Protein AF-A0A2N6DCC4-F1 (afdb_monomer_lite)

Foldseek 3Di:
DDCLLLVLLVQLLVLLVQLLVQLVPDPDPVSNLVSLVSSLVSLVVSQVVQLVCQVVLLVCCVVVVDPSSVVSLVSSLCSLQPSVLVSVVVVLVVCVPPSSVVSVVSSLVSVCCRNNQPDPPDPDDDSVVSVCSNVVSVVLVVLQSCLVPDPCPPVLLVLLLVLLVQLLVLLQQLLVQLLVDPALVSLLVSLLVSLVSLVVCLVVLVVSVSVLSSLVSDPPHDPSNVVSVVSCCCRVPVSSVVSCVVCVVSCPDPSNVVSVVSVVVSVVSRSD

Structure (mmCIF, N/CA/C/O backbone):
data_AF-A0A2N6DCC4-F1
#
_entry.id   AF-A0A2N6DCC4-F1
#
loop_
_atom_site.group_PDB
_atom_site.id
_atom_site.type_symbol
_atom_site.label_atom_id
_atom_site.label_alt_id
_atom_site.label_comp_id
_atom_site.label_asym_id
_atom_site.label_entity_id
_atom_site.label_seq_id
_atom_site.pdbx_PDB_ins_code
_atom_site.Cartn_x
_atom_site.Cartn_y
_atom_site.Cartn_z
_atom_site.occupancy
_atom_site.B_iso_or_equiv
_atom_site.auth_seq_id
_atom_site.auth_comp_id
_atom_site.auth_asym_id
_atom_site.auth_atom_id
_atom_site.pdbx_PDB_model_num
ATOM 1 N N . MET A 1 1 ? -3.791 30.086 -27.721 1.00 43.06 1 MET A N 1
ATOM 2 C CA . MET A 1 1 ? -3.268 29.818 -26.364 1.00 43.06 1 MET A CA 1
ATOM 3 C C . MET A 1 1 ? -2.378 28.596 -26.480 1.00 43.06 1 MET A C 1
ATOM 5 O O . MET A 1 1 ? -2.700 27.737 -27.288 1.00 43.06 1 MET A O 1
ATOM 9 N N . SER A 1 2 ? -1.216 28.601 -25.831 1.00 50.59 2 SER A N 1
ATOM 10 C CA . SER A 1 2 ? -0.133 27.644 -26.090 1.00 50.59 2 SER A CA 1
ATOM 11 C C . SER A 1 2 ? -0.571 26.190 -25.856 1.00 50.59 2 SER A C 1
ATOM 13 O O . SER A 1 2 ? -1.063 25.867 -24.778 1.00 50.59 2 SER A O 1
ATOM 15 N N . ASN A 1 3 ? -0.376 25.334 -26.863 1.00 75.00 3 ASN A N 1
ATOM 16 C CA . ASN A 1 3 ? -0.626 23.885 -26.828 1.00 75.00 3 ASN A CA 1
ATOM 17 C C . ASN A 1 3 ? 0.530 23.097 -26.168 1.00 75.00 3 ASN A C 1
ATOM 19 O O . ASN A 1 3 ? 0.537 21.870 -26.171 1.00 75.00 3 ASN A O 1
ATOM 23 N N . LYS A 1 4 ? 1.512 23.815 -25.604 1.00 87.75 4 LYS A N 1
ATOM 24 C CA . LYS A 1 4 ? 2.757 23.266 -25.056 1.00 87.75 4 LYS A CA 1
ATOM 25 C C . LYS A 1 4 ? 2.517 22.182 -24.004 1.00 87.75 4 LYS A C 1
ATOM 27 O O . LYS A 1 4 ? 3.152 21.145 -24.066 1.00 87.75 4 LYS A O 1
ATOM 32 N N . THR A 1 5 ? 1.567 22.379 -23.092 1.00 87.94 5 THR A N 1
ATOM 33 C CA . THR A 1 5 ? 1.240 21.409 -22.030 1.00 87.94 5 THR A CA 1
ATOM 34 C C . THR A 1 5 ? 0.771 20.071 -22.592 1.00 87.94 5 THR A C 1
ATOM 36 O O . THR A 1 5 ? 1.270 19.023 -22.194 1.00 87.94 5 THR A O 1
ATOM 39 N N . THR A 1 6 ? -0.143 20.093 -23.562 1.00 89.25 6 THR A N 1
ATOM 40 C CA . THR A 1 6 ? -0.660 18.877 -24.202 1.00 89.25 6 THR A CA 1
ATOM 41 C C . THR A 1 6 ? 0.411 18.205 -25.060 1.00 89.25 6 THR A C 1
ATOM 43 O O . THR A 1 6 ? 0.512 16.982 -25.061 1.00 89.25 6 THR A O 1
ATOM 46 N N . GLU A 1 7 ? 1.256 18.977 -25.745 1.00 91.56 7 GLU A N 1
ATOM 47 C CA . GLU A 1 7 ? 2.396 18.455 -26.512 1.00 91.56 7 GLU A CA 1
ATOM 48 C C . GLU A 1 7 ? 3.441 17.783 -25.608 1.00 91.56 7 GLU A C 1
ATOM 50 O O . GLU A 1 7 ? 3.791 16.628 -25.843 1.00 91.56 7 GLU A O 1
ATOM 55 N N . THR A 1 8 ? 3.853 18.432 -24.516 1.00 91.62 8 THR A N 1
ATOM 56 C CA . THR A 1 8 ? 4.763 17.853 -23.515 1.00 91.62 8 THR A CA 1
ATOM 57 C C . THR A 1 8 ? 4.176 16.590 -22.880 1.00 91.62 8 THR A C 1
ATOM 59 O O . THR A 1 8 ? 4.880 15.596 -22.715 1.00 91.62 8 THR A O 1
ATOM 62 N N . MET A 1 9 ? 2.878 16.571 -22.567 1.00 89.88 9 MET A N 1
ATOM 63 C CA . MET A 1 9 ? 2.242 15.374 -22.008 1.00 89.88 9 MET A CA 1
ATOM 64 C C . MET A 1 9 ? 2.147 14.223 -23.017 1.00 89.88 9 MET A C 1
ATOM 66 O O . MET A 1 9 ? 2.296 13.068 -22.623 1.00 89.88 9 MET A O 1
ATOM 70 N N . LYS A 1 10 ? 1.982 14.501 -24.318 1.00 94.19 10 LYS A N 1
ATOM 71 C CA . LYS A 1 10 ? 2.083 13.473 -25.371 1.00 94.19 10 LYS A CA 1
ATOM 72 C C . LYS A 1 10 ? 3.487 12.888 -25.464 1.00 94.19 10 LYS A C 1
ATOM 74 O O . LYS A 1 10 ? 3.629 11.677 -25.593 1.00 94.19 10 LYS A O 1
ATOM 79 N N . GLU A 1 11 ? 4.521 13.720 -25.371 1.00 94.56 11 GLU A N 1
ATOM 80 C CA . GLU A 1 11 ? 5.905 13.237 -25.317 1.00 94.56 11 GLU A CA 1
ATOM 81 C C . GLU A 1 11 ? 6.143 12.360 -24.082 1.00 94.56 11 GLU A C 1
ATOM 83 O O . GLU A 1 11 ? 6.778 11.310 -24.178 1.00 94.56 11 GLU A O 1
ATOM 88 N N . HIS A 1 12 ? 5.582 12.742 -22.932 1.00 92.31 12 HIS A N 1
ATOM 89 C CA . HIS A 1 12 ? 5.686 11.944 -21.715 1.00 92.31 12 HIS A CA 1
ATOM 90 C C . HIS A 1 12 ? 4.943 10.600 -21.818 1.00 92.31 12 HIS A C 1
ATOM 92 O O . HIS A 1 12 ? 5.452 9.579 -21.350 1.00 92.31 12 HIS A O 1
ATOM 98 N N . LEU A 1 13 ? 3.784 10.575 -22.486 1.00 93.44 13 LEU A N 1
ATOM 99 C CA . LEU A 1 13 ? 3.057 9.344 -22.804 1.00 93.44 13 LEU A CA 1
ATOM 100 C C . LEU A 1 13 ? 3.876 8.410 -23.697 1.00 93.44 13 LEU A C 1
ATOM 102 O O . LEU A 1 13 ? 3.998 7.232 -23.373 1.00 93.44 13 LEU A O 1
ATOM 106 N N . LEU A 1 14 ? 4.506 8.932 -24.752 1.00 96.44 14 LEU A N 1
ATOM 107 C CA . LEU A 1 14 ? 5.356 8.131 -25.639 1.00 96.44 14 LEU A CA 1
ATOM 108 C C . LEU A 1 14 ? 6.508 7.457 -24.880 1.00 96.44 14 LEU A C 1
ATOM 110 O O . LEU A 1 14 ? 6.812 6.295 -25.137 1.00 96.44 14 LEU A O 1
ATOM 114 N N . ILE A 1 15 ? 7.117 8.143 -23.907 1.00 94.19 15 ILE A N 1
ATOM 115 C CA . ILE A 1 15 ? 8.163 7.550 -23.056 1.00 94.19 15 ILE A CA 1
ATOM 116 C C . ILE A 1 15 ? 7.610 6.347 -22.273 1.00 94.19 15 ILE A C 1
ATOM 118 O O . ILE A 1 15 ? 8.248 5.292 -22.235 1.00 94.19 15 ILE A O 1
ATOM 122 N N . ALA A 1 16 ? 6.416 6.480 -21.687 1.00 91.38 16 ALA A N 1
ATOM 123 C CA . ALA A 1 16 ? 5.765 5.403 -20.942 1.00 91.38 16 ALA A CA 1
ATOM 124 C C . ALA A 1 16 ? 5.397 4.213 -21.851 1.00 91.38 16 ALA A C 1
ATOM 126 O O . ALA A 1 16 ? 5.633 3.055 -21.499 1.00 91.38 16 ALA A O 1
ATOM 127 N N . GLU A 1 17 ? 4.867 4.486 -23.045 1.00 95.88 17 GLU A N 1
ATOM 128 C CA . GLU A 1 17 ? 4.521 3.463 -24.037 1.00 95.88 17 GLU A CA 1
ATOM 129 C C . GLU A 1 17 ? 5.761 2.707 -24.529 1.00 95.88 17 GLU A C 1
ATOM 131 O O . GLU A 1 17 ? 5.770 1.472 -24.550 1.00 95.88 17 GLU A O 1
ATOM 136 N N . GLU A 1 18 ? 6.833 3.429 -24.875 1.00 96.44 18 GLU A N 1
ATOM 137 C CA . GLU A 1 18 ? 8.104 2.839 -25.299 1.00 96.44 18 GLU A CA 1
ATOM 138 C C . GLU A 1 18 ? 8.714 1.960 -24.210 1.00 96.44 18 GLU A C 1
ATOM 140 O O . GLU A 1 18 ? 9.258 0.891 -24.510 1.00 96.44 18 GLU A O 1
ATOM 145 N N . TYR A 1 19 ? 8.624 2.383 -22.950 1.00 94.62 19 TYR A N 1
ATOM 146 C CA . TYR A 1 19 ? 9.120 1.608 -21.823 1.00 94.62 19 TYR A CA 1
ATOM 147 C C . TYR A 1 19 ? 8.377 0.277 -21.685 1.00 94.62 19 TYR A C 1
ATOM 149 O O . TYR A 1 19 ? 9.003 -0.787 -21.666 1.00 94.62 19 TYR A O 1
ATOM 157 N N . ILE A 1 20 ? 7.043 0.311 -21.684 1.00 94.12 20 ILE A N 1
ATOM 158 C CA . ILE A 1 20 ? 6.211 -0.894 -21.576 1.00 94.12 20 ILE A CA 1
ATOM 159 C C . ILE A 1 20 ? 6.409 -1.815 -22.782 1.00 94.12 20 ILE A C 1
ATOM 161 O O . ILE A 1 20 ? 6.523 -3.032 -22.614 1.00 94.12 20 ILE A O 1
ATOM 165 N N . ALA A 1 21 ? 6.511 -1.265 -23.993 1.00 96.19 21 ALA A N 1
ATOM 166 C CA . ALA A 1 21 ? 6.817 -2.039 -25.193 1.00 96.19 21 ALA A CA 1
ATOM 167 C C . ALA A 1 21 ? 8.197 -2.712 -25.102 1.00 96.19 21 ALA A C 1
ATOM 169 O O . ALA A 1 21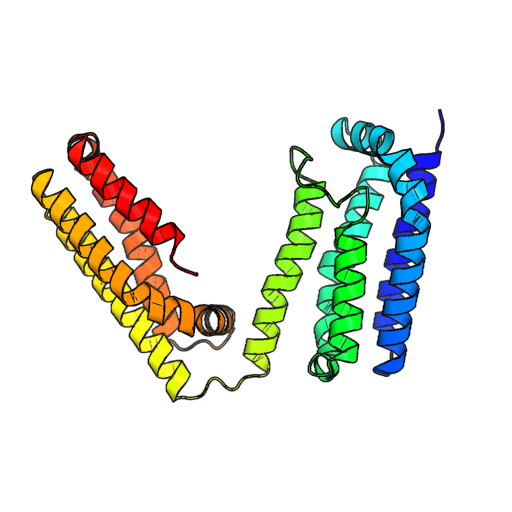 ? 8.327 -3.901 -25.403 1.00 96.19 21 ALA A O 1
ATOM 170 N N . SER A 1 22 ? 9.211 -1.987 -24.622 1.00 95.81 22 SER A N 1
ATOM 171 C CA . SER A 1 22 ? 10.572 -2.509 -24.451 1.00 95.81 22 SER A CA 1
ATOM 172 C C . SER A 1 22 ? 10.618 -3.638 -23.419 1.00 95.81 22 SER A C 1
ATOM 174 O O . SER A 1 22 ? 11.223 -4.679 -23.664 1.00 95.81 22 SER A O 1
ATOM 176 N N . LEU A 1 23 ? 9.907 -3.496 -22.297 1.00 92.38 23 LEU A N 1
ATOM 177 C CA . LEU A 1 23 ? 9.789 -4.552 -21.289 1.00 92.38 23 LEU A CA 1
ATOM 178 C C . LEU A 1 23 ? 9.020 -5.784 -21.802 1.00 92.38 23 LEU A C 1
ATOM 180 O O . LEU A 1 23 ? 9.401 -6.929 -21.526 1.00 92.38 23 LEU A O 1
ATOM 184 N N . LYS A 1 24 ? 7.962 -5.575 -22.597 1.00 92.81 24 LYS A N 1
ATOM 185 C CA . LYS A 1 24 ? 7.223 -6.657 -23.270 1.00 92.81 24 LYS A CA 1
ATOM 186 C C . LYS A 1 24 ? 8.120 -7.431 -24.236 1.00 92.81 24 LYS A C 1
ATOM 188 O O . LYS A 1 24 ? 8.064 -8.660 -24.233 1.00 92.81 24 LYS A O 1
ATOM 193 N N . ALA A 1 25 ? 8.983 -6.742 -24.980 1.00 94.62 25 ALA A N 1
ATOM 194 C CA . ALA A 1 25 ? 9.895 -7.339 -25.955 1.00 94.62 25 ALA A CA 1
ATOM 195 C C . ALA A 1 25 ? 11.183 -7.934 -25.352 1.00 94.62 25 ALA A C 1
ATOM 197 O O . ALA A 1 25 ? 11.782 -8.803 -25.971 1.00 94.62 25 ALA A O 1
ATOM 198 N N . ALA A 1 26 ? 11.602 -7.508 -24.157 1.00 94.31 26 ALA A N 1
ATOM 199 C CA . ALA A 1 26 ? 12.854 -7.943 -23.529 1.00 94.31 26 ALA A CA 1
ATOM 200 C C . ALA A 1 26 ? 12.943 -9.473 -23.358 1.00 94.31 26 ALA A C 1
ATOM 202 O O . ALA A 1 26 ? 12.113 -10.059 -22.668 1.00 94.31 26 ALA A O 1
ATOM 203 N N . GLU A 1 27 ? 13.944 -10.138 -23.928 1.00 91.69 27 GLU A N 1
ATOM 204 C CA . GLU A 1 27 ? 14.096 -11.601 -23.804 1.00 91.69 27 GLU A CA 1
ATOM 205 C C . GLU A 1 27 ? 15.072 -11.995 -22.692 1.00 91.69 27 GLU A C 1
ATOM 207 O O . GLU A 1 27 ? 15.097 -13.142 -22.244 1.00 91.69 27 GLU A O 1
ATOM 212 N N . SER A 1 28 ? 15.855 -11.032 -22.211 1.00 91.25 28 SER A N 1
ATOM 213 C CA . SER A 1 28 ? 16.849 -11.231 -21.169 1.00 91.25 28 SER A CA 1
ATOM 214 C C . SER A 1 28 ? 16.788 -10.157 -20.084 1.00 91.25 28 SER A C 1
ATOM 216 O O . SER A 1 28 ? 16.265 -9.057 -20.274 1.00 91.25 28 SER A O 1
ATOM 218 N N . LYS A 1 29 ? 17.418 -10.454 -18.942 1.00 86.81 29 LYS A N 1
ATOM 219 C CA . LYS A 1 29 ? 17.665 -9.484 -17.866 1.00 86.81 29 LYS A CA 1
ATOM 220 C C . LYS A 1 29 ? 18.316 -8.196 -18.372 1.00 86.81 29 LYS A C 1
ATOM 222 O O . LYS A 1 29 ? 17.936 -7.110 -17.951 1.00 86.81 29 LYS A O 1
ATOM 227 N N . ASN A 1 30 ? 19.304 -8.312 -19.259 1.00 92.81 30 ASN A N 1
ATOM 228 C CA . ASN A 1 30 ? 20.047 -7.153 -19.750 1.00 92.81 30 ASN A CA 1
ATOM 229 C C . ASN A 1 30 ? 19.160 -6.239 -20.601 1.00 92.81 30 ASN A C 1
ATOM 231 O O . ASN A 1 30 ? 19.298 -5.022 -20.512 1.00 92.81 30 ASN A O 1
ATOM 235 N N . ASP A 1 31 ? 18.216 -6.806 -21.354 1.00 94.12 31 ASP A N 1
ATOM 236 C CA . ASP A 1 31 ? 17.248 -6.027 -22.130 1.00 94.12 31 ASP A CA 1
ATOM 237 C C . ASP A 1 31 ? 16.292 -5.263 -21.205 1.00 94.12 31 ASP A C 1
ATOM 239 O O . ASP A 1 31 ? 15.990 -4.096 -21.447 1.00 94.12 31 ASP A O 1
ATOM 243 N N . MET A 1 32 ? 15.864 -5.890 -20.103 1.00 90.75 32 MET A N 1
ATOM 244 C CA . MET A 1 32 ? 15.029 -5.236 -19.090 1.00 90.75 32 MET A CA 1
ATOM 245 C C . MET A 1 32 ? 15.775 -4.103 -18.383 1.00 90.75 32 MET A C 1
ATOM 247 O O . MET A 1 32 ? 15.239 -3.006 -18.263 1.00 90.75 32 MET A O 1
ATOM 251 N N . LEU A 1 33 ? 17.027 -4.334 -17.974 1.00 89.44 33 LEU A N 1
ATOM 252 C CA . LEU A 1 33 ? 17.877 -3.301 -17.373 1.00 89.44 33 LEU A CA 1
ATOM 253 C C . LEU A 1 33 ? 18.111 -2.130 -18.337 1.00 89.44 33 LEU A C 1
ATOM 255 O O . LEU A 1 33 ? 18.064 -0.971 -17.929 1.00 89.44 33 LEU A O 1
ATOM 259 N N . ALA A 1 34 ? 18.332 -2.418 -19.622 1.00 94.25 34 ALA A N 1
ATOM 260 C CA . ALA A 1 34 ? 18.480 -1.391 -20.647 1.00 94.25 34 ALA A CA 1
ATOM 261 C C . ALA A 1 34 ? 17.186 -0.585 -20.840 1.00 94.25 34 ALA A C 1
ATOM 263 O O . ALA A 1 34 ? 17.245 0.639 -20.948 1.00 94.25 34 ALA A O 1
ATOM 264 N N . ALA A 1 35 ? 16.024 -1.247 -20.833 1.00 95.00 35 ALA A N 1
ATOM 265 C CA . ALA A 1 35 ? 14.724 -0.588 -20.913 1.00 95.00 35 ALA A CA 1
ATOM 266 C C . ALA A 1 35 ? 14.465 0.326 -19.703 1.00 95.00 35 ALA A C 1
ATOM 268 O O . ALA A 1 35 ? 14.076 1.478 -19.891 1.00 95.00 35 ALA A O 1
ATOM 269 N N . MET A 1 36 ? 14.737 -0.155 -18.482 1.00 90.06 36 MET A N 1
ATOM 270 C CA . MET A 1 36 ? 14.618 0.630 -17.244 1.00 90.06 36 MET A CA 1
ATOM 271 C C . MET A 1 36 ? 15.511 1.867 -17.289 1.00 90.06 36 MET A C 1
ATOM 273 O O . MET A 1 36 ? 15.031 2.980 -17.100 1.00 90.06 36 MET A O 1
ATOM 277 N N . LYS A 1 37 ? 16.791 1.688 -17.634 1.00 91.75 37 LYS A N 1
ATOM 278 C CA . LYS A 1 37 ? 17.751 2.790 -17.725 1.00 91.75 37 LYS A CA 1
ATOM 279 C C . LYS A 1 37 ? 17.360 3.821 -18.786 1.00 91.75 37 LYS A C 1
ATOM 281 O O . LYS A 1 37 ? 17.416 5.018 -18.523 1.00 91.75 37 LYS A O 1
ATOM 286 N N . LYS A 1 38 ? 16.936 3.373 -19.975 1.00 95.00 38 LYS A N 1
ATOM 287 C CA . LYS A 1 38 ? 16.481 4.271 -21.048 1.00 95.00 38 LYS A CA 1
ATOM 288 C C . LYS A 1 38 ? 15.270 5.092 -20.596 1.00 95.00 38 LYS A C 1
ATOM 290 O O . LYS A 1 38 ? 15.229 6.295 -20.842 1.00 95.00 38 LYS A O 1
ATOM 295 N N . CYS A 1 39 ? 14.303 4.455 -19.934 1.00 92.81 39 CYS A N 1
ATOM 296 C CA . CYS A 1 39 ? 13.137 5.147 -19.391 1.00 92.81 39 CYS A CA 1
ATOM 297 C C . CYS A 1 39 ? 13.542 6.160 -18.313 1.00 92.81 39 CYS A C 1
ATOM 299 O O . CYS A 1 39 ? 13.075 7.294 -18.333 1.00 92.81 39 CYS A O 1
ATOM 301 N N . GLU A 1 40 ? 14.445 5.780 -17.410 1.00 87.81 40 GLU A N 1
ATOM 302 C CA . GLU A 1 40 ? 14.928 6.637 -16.327 1.00 87.81 40 GLU A CA 1
ATOM 303 C C . GLU A 1 40 ? 15.558 7.928 -16.866 1.00 87.81 40 GLU A C 1
ATOM 305 O O . GLU A 1 40 ? 15.208 9.030 -16.439 1.00 87.81 40 GLU A O 1
ATOM 310 N N . GLU A 1 41 ? 16.461 7.798 -17.839 1.00 94.06 41 GLU A N 1
ATOM 311 C CA . GLU A 1 41 ? 17.129 8.929 -18.485 1.00 94.06 41 GLU A CA 1
ATOM 312 C C . GLU A 1 41 ? 16.126 9.832 -19.219 1.00 94.06 41 GLU A C 1
ATOM 314 O O . GLU A 1 41 ? 16.196 11.057 -19.097 1.00 94.06 41 GLU A O 1
ATOM 319 N N . ALA A 1 42 ? 15.162 9.241 -19.932 1.00 93.62 42 ALA A N 1
ATOM 320 C CA . ALA A 1 42 ? 14.147 9.980 -20.678 1.00 93.62 42 ALA A CA 1
ATOM 321 C C . ALA A 1 42 ? 13.184 10.752 -19.760 1.00 93.62 42 ALA A C 1
ATOM 323 O O . ALA A 1 42 ? 12.883 11.917 -20.023 1.00 93.62 42 ALA A O 1
ATOM 324 N N . VAL A 1 43 ? 12.734 10.139 -18.661 1.00 88.06 43 VAL A N 1
ATOM 325 C CA . VAL A 1 43 ? 11.852 10.792 -17.683 1.00 88.06 43 VAL A CA 1
ATOM 326 C C . VAL A 1 43 ? 12.588 11.922 -16.961 1.00 88.06 43 VAL A C 1
ATOM 328 O O . VAL A 1 43 ? 12.064 13.032 -16.893 1.00 88.06 43 VAL A O 1
ATOM 331 N N . LYS A 1 44 ? 13.829 11.698 -16.502 1.00 88.88 44 LYS A N 1
ATOM 332 C CA . LYS A 1 44 ? 14.650 12.758 -15.885 1.00 88.88 44 LYS A CA 1
ATOM 333 C C . LYS A 1 44 ? 14.869 13.943 -16.823 1.00 88.88 44 LYS A C 1
ATOM 335 O O . LYS A 1 44 ? 14.821 15.087 -16.380 1.00 88.88 44 LYS A O 1
ATOM 340 N N . ALA A 1 45 ? 15.100 13.686 -18.110 1.00 92.88 45 ALA A N 1
ATOM 341 C CA . ALA A 1 45 ? 15.300 14.744 -19.099 1.00 92.88 45 ALA A CA 1
ATOM 342 C C . ALA A 1 45 ? 14.058 15.636 -19.285 1.00 92.88 45 ALA A C 1
ATOM 344 O O . ALA A 1 45 ? 14.200 16.802 -19.648 1.00 92.88 45 ALA A O 1
ATOM 345 N N . GLN A 1 46 ? 12.861 15.112 -19.007 1.00 90.06 46 GLN A N 1
ATOM 346 C CA . GLN A 1 46 ? 11.603 15.853 -19.107 1.00 90.06 46 GLN A CA 1
ATOM 347 C C . GLN A 1 46 ? 11.318 16.740 -17.885 1.00 90.06 46 GLN A C 1
ATOM 349 O O . GLN A 1 46 ? 10.539 17.680 -18.007 1.00 90.06 46 GLN A O 1
ATOM 354 N N . TYR A 1 47 ? 11.962 16.520 -16.731 1.00 88.31 47 TYR A N 1
ATOM 355 C CA . TYR A 1 47 ? 11.660 17.255 -15.490 1.00 88.31 47 TYR A CA 1
ATOM 356 C C . TYR A 1 47 ? 11.608 18.782 -15.640 1.00 88.31 47 TYR A C 1
ATOM 358 O O . TYR A 1 47 ? 10.613 19.360 -15.213 1.00 88.31 47 TYR A O 1
ATOM 366 N N . PRO A 1 48 ? 12.590 19.459 -16.273 1.00 89.31 48 PRO A N 1
ATOM 367 C CA . PRO A 1 48 ? 12.558 20.919 -16.368 1.00 89.31 48 PRO A CA 1
ATOM 368 C C . PRO A 1 48 ? 11.355 21.438 -17.163 1.00 89.31 48 PRO A C 1
ATOM 370 O O . PRO A 1 48 ? 10.828 22.507 -16.872 1.00 89.31 48 PRO A O 1
ATOM 373 N N . VAL A 1 49 ? 10.919 20.681 -18.175 1.00 88.56 49 VAL A N 1
ATOM 374 C CA . VAL A 1 49 ? 9.769 21.046 -19.012 1.00 88.56 49 VAL A CA 1
ATOM 375 C C . VAL A 1 49 ? 8.464 20.722 -18.288 1.00 88.56 49 VAL A C 1
ATOM 377 O O . VAL A 1 49 ? 7.526 21.509 -18.364 1.00 88.56 49 VAL A O 1
ATOM 380 N N . LEU A 1 50 ? 8.421 19.612 -17.543 1.00 86.12 50 LEU A N 1
ATOM 381 C CA . LEU A 1 50 ? 7.292 19.237 -16.690 1.00 86.12 50 LEU A CA 1
ATOM 382 C C . LEU A 1 50 ? 7.059 20.271 -15.579 1.00 86.12 50 LEU A C 1
ATOM 384 O O . LEU A 1 50 ? 5.925 20.696 -15.397 1.00 86.12 50 LEU A O 1
ATOM 388 N N . GLU A 1 51 ? 8.121 20.740 -14.913 1.00 86.56 51 GLU A N 1
ATOM 389 C CA . GLU A 1 51 ? 8.056 21.831 -13.925 1.00 86.56 51 GLU A CA 1
ATOM 390 C C . GLU A 1 51 ? 7.483 23.122 -14.521 1.00 86.56 51 GLU A C 1
ATOM 392 O O . GLU A 1 51 ? 6.696 23.809 -13.872 1.00 86.56 51 GLU A O 1
ATOM 397 N N . GLU A 1 52 ? 7.849 23.448 -15.765 1.00 87.94 52 GLU A N 1
ATOM 398 C CA . GLU A 1 52 ? 7.367 24.651 -16.449 1.00 87.94 52 GLU A CA 1
ATOM 399 C C . GLU A 1 52 ? 5.860 24.593 -16.750 1.00 87.94 52 GLU A C 1
ATOM 401 O O . GLU A 1 52 ? 5.192 25.629 -16.752 1.00 87.94 52 GLU A O 1
ATOM 406 N N . ILE A 1 53 ? 5.315 23.400 -17.013 1.00 86.88 53 ILE A N 1
ATOM 407 C CA . ILE A 1 53 ? 3.902 23.223 -17.381 1.00 86.88 53 ILE A CA 1
ATOM 408 C C . ILE A 1 53 ? 2.988 22.893 -16.194 1.00 86.88 53 ILE A C 1
ATOM 410 O O . ILE A 1 53 ? 1.775 22.841 -16.393 1.00 86.88 53 ILE A O 1
ATOM 414 N N . THR A 1 54 ? 3.522 22.685 -14.983 1.00 83.06 54 THR A N 1
ATOM 415 C CA . THR A 1 54 ? 2.763 22.217 -13.807 1.00 83.06 54 THR A CA 1
ATOM 416 C C . THR A 1 54 ? 1.511 23.045 -13.529 1.00 83.06 54 THR A C 1
ATOM 418 O O . THR A 1 54 ? 0.420 22.486 -13.431 1.00 83.06 54 THR A O 1
ATOM 421 N N . ASP A 1 55 ? 1.628 24.372 -13.453 1.00 78.75 55 ASP A N 1
ATOM 422 C CA . ASP A 1 55 ? 0.498 25.240 -13.091 1.00 78.75 55 ASP A CA 1
ATOM 423 C C . ASP A 1 55 ? -0.622 25.215 -14.150 1.00 78.75 55 ASP A C 1
ATOM 425 O O . ASP A 1 55 ? -1.812 25.156 -13.818 1.00 78.75 55 ASP A O 1
ATOM 429 N N . ASP A 1 56 ? -0.253 25.216 -15.436 1.00 83.56 56 ASP A N 1
ATOM 430 C CA . ASP A 1 56 ? -1.207 25.142 -16.552 1.00 83.56 56 ASP A CA 1
ATOM 431 C C . ASP A 1 56 ? -1.864 23.757 -16.627 1.00 83.56 56 ASP A C 1
ATOM 433 O O . ASP A 1 56 ? -3.081 23.652 -16.792 1.00 83.56 56 ASP A O 1
ATOM 437 N N . TYR A 1 57 ? -1.076 22.697 -16.433 1.00 83.75 57 TYR A N 1
ATOM 438 C CA . TYR A 1 57 ? -1.555 21.322 -16.343 1.00 83.75 57 TYR A CA 1
ATOM 439 C C . TYR A 1 57 ? -2.588 21.159 -15.221 1.00 83.75 57 TYR A C 1
ATOM 441 O O . TYR A 1 57 ? -3.705 20.697 -15.463 1.00 83.75 57 TYR A O 1
ATOM 449 N N . CYS A 1 58 ? -2.258 21.595 -14.003 1.00 75.81 58 CYS A N 1
ATOM 450 C CA . CYS A 1 58 ? -3.143 21.484 -12.846 1.00 75.81 58 CYS A CA 1
ATOM 451 C C . CYS A 1 58 ? -4.447 22.260 -13.039 1.00 75.81 58 CYS A C 1
ATOM 453 O O . CYS A 1 58 ? -5.516 21.747 -12.702 1.00 75.81 58 CYS A O 1
ATOM 455 N N . THR A 1 59 ? -4.375 23.461 -13.616 1.00 76.94 59 THR A N 1
ATOM 456 C CA . THR A 1 59 ? -5.559 24.279 -13.912 1.00 76.94 59 THR A CA 1
ATOM 457 C C . THR A 1 59 ? -6.481 23.560 -14.899 1.00 76.94 59 THR A C 1
ATOM 459 O O . THR A 1 59 ? -7.661 23.360 -14.614 1.00 76.94 59 THR A O 1
ATOM 462 N N . LYS A 1 60 ? -5.937 23.075 -16.023 1.00 78.62 60 LYS A N 1
ATOM 463 C CA . LYS A 1 60 ? -6.717 22.404 -17.076 1.00 78.62 60 LYS A CA 1
ATOM 464 C C . LYS A 1 60 ? -7.362 21.096 -16.624 1.00 78.62 60 LYS A C 1
ATOM 466 O O . LYS A 1 60 ? -8.506 20.819 -16.987 1.00 78.62 60 LYS A O 1
ATOM 471 N N . ILE A 1 61 ? -6.645 20.306 -15.822 1.00 71.62 61 ILE A N 1
ATOM 472 C CA . ILE A 1 61 ? -7.148 19.040 -15.278 1.00 71.62 61 ILE A CA 1
ATOM 473 C C . ILE A 1 61 ? -8.218 19.281 -14.206 1.00 71.62 61 ILE A C 1
ATOM 475 O O . ILE A 1 61 ? -9.274 18.653 -14.254 1.00 71.62 61 ILE A O 1
ATOM 479 N N . THR A 1 62 ? -7.989 20.202 -13.264 1.00 65.88 62 THR A N 1
ATOM 480 C CA . THR A 1 62 ? -8.924 20.456 -12.148 1.00 65.88 62 THR A CA 1
ATOM 481 C C . THR A 1 62 ? -10.229 21.084 -12.630 1.00 65.88 62 THR A C 1
ATOM 483 O O . THR A 1 62 ? -11.307 20.737 -12.154 1.00 65.88 62 THR A O 1
ATOM 486 N N . GLU A 1 63 ? -10.147 21.995 -13.598 1.00 73.38 63 GLU A N 1
ATOM 487 C CA . GLU A 1 63 ? -11.323 22.650 -14.173 1.00 73.38 63 GLU A CA 1
ATOM 488 C C . GLU A 1 63 ? -12.029 21.781 -15.229 1.00 73.38 63 GLU A C 1
ATOM 490 O O . GLU A 1 63 ? -13.111 22.140 -15.697 1.00 73.38 63 GLU A O 1
ATOM 495 N N . GLY A 1 64 ? -11.442 20.637 -15.609 1.00 69.44 64 GLY A N 1
ATOM 496 C CA . GLY A 1 64 ? -11.989 19.729 -16.620 1.00 69.44 64 GLY A CA 1
ATOM 497 C C . GLY A 1 64 ? -12.090 20.361 -18.010 1.00 69.44 64 GLY A C 1
ATOM 498 O O . GLY A 1 64 ? -12.964 19.995 -18.797 1.00 69.44 64 GLY A O 1
ATOM 499 N N . THR A 1 65 ? -11.235 21.341 -18.306 1.00 74.81 65 THR A N 1
ATOM 500 C CA . THR A 1 65 ? -11.308 22.155 -19.529 1.00 74.81 65 THR A CA 1
ATOM 501 C C . THR A 1 65 ? -10.566 21.534 -20.710 1.00 74.81 65 THR A C 1
ATOM 503 O O . THR A 1 65 ? -10.773 21.967 -21.844 1.00 74.81 65 THR A O 1
ATOM 506 N N . ASP A 1 66 ? -9.763 20.492 -20.470 1.00 78.00 66 ASP A N 1
ATOM 507 C CA . ASP A 1 66 ? -9.011 19.764 -21.495 1.00 78.00 66 ASP A CA 1
ATOM 508 C C . ASP A 1 66 ? -9.202 18.232 -21.364 1.00 78.00 66 ASP A C 1
ATOM 510 O O . ASP A 1 66 ? -8.498 17.553 -20.601 1.00 78.00 66 ASP A O 1
ATOM 514 N N . PRO A 1 67 ? -10.190 17.661 -22.086 1.00 81.38 67 PRO A N 1
ATOM 515 C CA . PRO A 1 67 ? -10.462 16.225 -22.068 1.00 81.38 67 PRO A CA 1
ATOM 516 C C . PRO A 1 67 ? -9.323 15.376 -22.640 1.00 81.38 67 PRO A C 1
ATOM 518 O O . PRO A 1 67 ? -9.132 14.246 -22.196 1.00 81.38 67 PRO A O 1
ATOM 521 N N . GLU A 1 68 ? -8.570 15.905 -23.608 1.00 86.62 68 GLU A N 1
ATOM 522 C CA . GLU A 1 68 ? -7.444 15.202 -24.229 1.00 86.62 68 GLU A CA 1
ATOM 523 C C . GLU A 1 68 ? -6.285 15.077 -23.239 1.00 86.62 68 GLU A C 1
ATOM 525 O O . GLU A 1 68 ? -5.756 13.987 -23.035 1.00 86.62 68 GLU A O 1
ATOM 530 N N . LEU A 1 69 ? -5.947 16.171 -22.554 1.00 82.69 69 LEU A N 1
ATOM 531 C CA . LEU A 1 69 ? -4.937 16.170 -21.498 1.00 82.69 69 LEU A CA 1
ATOM 532 C C . LEU A 1 69 ? -5.306 15.211 -20.357 1.00 82.69 69 LEU A C 1
ATOM 534 O O . LEU A 1 69 ? -4.453 14.487 -19.851 1.00 82.69 69 LEU A O 1
ATOM 538 N N . THR A 1 70 ? -6.591 15.163 -19.993 1.00 80.69 70 THR A N 1
ATOM 539 C CA . THR A 1 70 ? -7.109 14.239 -18.971 1.00 80.69 70 THR A CA 1
ATOM 540 C C . THR A 1 70 ? -6.944 12.776 -19.382 1.00 80.69 70 THR A C 1
ATOM 542 O O . THR A 1 70 ? -6.577 11.941 -18.554 1.00 80.69 70 THR A O 1
ATOM 545 N N . ASP A 1 71 ? -7.221 12.454 -20.645 1.00 83.94 71 ASP A N 1
ATOM 546 C CA . ASP A 1 71 ? -7.062 11.102 -21.178 1.00 83.94 71 ASP A CA 1
ATOM 547 C C . ASP A 1 71 ? -5.586 10.682 -21.207 1.00 83.94 71 ASP A C 1
ATOM 549 O O . ASP A 1 71 ? -5.239 9.622 -20.688 1.00 83.94 71 ASP A O 1
ATOM 553 N N . ILE A 1 72 ? -4.701 11.560 -21.690 1.00 85.81 72 ILE A N 1
ATOM 554 C CA . ILE A 1 72 ? -3.249 11.333 -21.697 1.00 85.81 72 ILE A CA 1
ATOM 555 C C . ILE A 1 72 ? -2.733 11.028 -20.283 1.00 85.81 72 ILE A C 1
ATOM 557 O O . ILE A 1 72 ? -2.026 10.041 -20.080 1.00 85.81 72 ILE A O 1
ATOM 561 N N . SER A 1 73 ? -3.125 11.818 -19.282 1.00 81.88 73 SER A N 1
ATOM 562 C CA . SER A 1 73 ? -2.712 11.593 -17.891 1.00 81.88 73 SER A CA 1
ATOM 563 C C . SER A 1 73 ? -3.180 10.252 -17.331 1.00 81.88 73 SER A C 1
ATOM 565 O O . SER A 1 73 ? -2.423 9.580 -16.629 1.00 81.88 73 SER A O 1
ATOM 567 N N . LYS A 1 74 ? -4.409 9.833 -17.656 1.00 79.25 74 LYS A N 1
ATOM 568 C CA . LYS A 1 74 ? -4.927 8.518 -17.254 1.00 79.25 74 LYS A CA 1
ATOM 569 C C . LYS A 1 74 ? -4.144 7.386 -17.904 1.00 79.25 74 LYS A C 1
ATOM 571 O O . LYS A 1 74 ? -3.804 6.422 -17.223 1.00 79.25 74 LYS A O 1
ATOM 576 N N . GLN A 1 75 ? -3.824 7.512 -19.191 1.00 82.25 75 GLN A N 1
ATOM 577 C CA . GLN A 1 75 ? -3.034 6.514 -19.909 1.00 82.25 75 GLN A CA 1
ATOM 578 C C . GLN A 1 75 ? -1.623 6.376 -19.325 1.00 82.25 75 GLN A C 1
ATOM 580 O O . GLN A 1 75 ? -1.171 5.259 -19.085 1.00 82.25 75 GLN A O 1
ATOM 585 N N . ILE A 1 76 ? -0.956 7.491 -19.010 1.00 83.38 76 ILE A N 1
ATOM 586 C CA . ILE A 1 76 ? 0.364 7.487 -18.357 1.00 83.38 76 ILE A CA 1
ATOM 587 C C . ILE A 1 76 ? 0.300 6.766 -17.007 1.00 83.38 76 ILE A C 1
ATOM 589 O O . ILE A 1 76 ? 1.131 5.899 -16.725 1.00 83.38 76 ILE A O 1
ATOM 593 N N . GLY A 1 77 ? -0.713 7.077 -16.193 1.00 71.38 77 GLY A N 1
ATOM 594 C CA . GLY A 1 77 ? -0.919 6.408 -14.912 1.00 71.38 77 GLY A CA 1
ATOM 595 C C . GLY A 1 77 ? -1.181 4.907 -15.050 1.00 71.38 77 GLY A C 1
ATOM 596 O O . GLY A 1 77 ? -0.605 4.113 -14.309 1.00 71.38 77 GLY A O 1
ATOM 597 N N . ALA A 1 78 ? -1.982 4.498 -16.037 1.00 74.06 78 ALA A N 1
ATOM 598 C CA . ALA A 1 78 ? -2.236 3.088 -16.319 1.00 74.06 78 ALA A CA 1
ATOM 599 C C . ALA A 1 78 ? -0.974 2.353 -16.804 1.00 74.06 78 ALA A C 1
ATOM 601 O O . ALA A 1 78 ? -0.746 1.210 -16.413 1.00 74.06 78 ALA A O 1
ATOM 602 N N . LEU A 1 79 ? -0.120 2.994 -17.608 1.00 81.81 79 LEU A N 1
ATOM 603 C CA . LEU A 1 79 ? 1.115 2.384 -18.109 1.00 81.81 79 LEU A CA 1
ATOM 604 C C . LEU A 1 79 ? 2.113 2.104 -16.979 1.00 81.81 79 LEU A C 1
ATOM 606 O O . LEU A 1 79 ? 2.577 0.973 -16.828 1.00 81.81 79 LEU A O 1
ATOM 610 N N . TYR A 1 80 ? 2.408 3.111 -16.157 1.00 77.94 80 TYR A N 1
ATOM 611 C CA . TYR A 1 80 ? 3.362 2.968 -15.057 1.00 77.94 80 TYR A CA 1
ATOM 612 C C . TYR A 1 80 ? 2.782 2.285 -13.808 1.00 77.94 80 TYR A C 1
ATOM 614 O O . TYR A 1 80 ? 3.552 1.839 -12.968 1.00 77.94 80 TYR A O 1
ATOM 622 N N . GLY A 1 81 ? 1.458 2.190 -13.662 1.00 64.25 81 GLY A N 1
ATOM 623 C CA . GLY A 1 81 ? 0.812 1.489 -12.548 1.00 64.25 81 GLY A CA 1
ATOM 624 C C . GLY A 1 81 ? 0.353 0.073 -12.909 1.00 64.25 81 GLY A C 1
ATOM 625 O O . GLY A 1 81 ? 0.807 -0.918 -12.339 1.00 64.25 81 GLY A O 1
ATOM 626 N N . GLU A 1 82 ? -0.554 -0.056 -13.876 1.00 69.44 82 GLU A N 1
ATOM 627 C CA . GLU A 1 82 ? -1.227 -1.326 -14.187 1.00 69.44 82 GLU A CA 1
ATOM 628 C C . GLU A 1 82 ? -0.494 -2.177 -15.231 1.00 69.44 82 GLU A C 1
ATOM 630 O O . GLU A 1 82 ? -0.465 -3.403 -15.135 1.00 69.44 82 GLU A O 1
ATOM 635 N N . GLU A 1 83 ? 0.082 -1.572 -16.269 1.00 73.50 83 GLU A N 1
ATOM 636 C CA . GLU A 1 83 ? 0.746 -2.346 -17.323 1.00 73.50 83 GLU A CA 1
ATOM 637 C C . GLU A 1 83 ? 2.128 -2.832 -16.892 1.00 73.50 83 GLU A C 1
ATOM 639 O O . GLU A 1 83 ? 2.506 -3.957 -17.227 1.00 73.50 83 GLU A O 1
ATOM 644 N N . ILE A 1 84 ? 2.870 -2.035 -16.117 1.00 74.31 84 ILE A N 1
ATOM 645 C CA . ILE A 1 84 ? 4.177 -2.457 -15.607 1.00 74.31 84 ILE A CA 1
ATOM 646 C C . ILE A 1 84 ? 4.044 -3.660 -14.662 1.00 74.31 84 ILE A C 1
ATOM 648 O O . ILE A 1 84 ? 4.818 -4.612 -14.761 1.00 74.31 84 ILE A O 1
ATOM 652 N N . THR A 1 85 ? 3.007 -3.675 -13.816 1.00 63.75 85 THR A N 1
ATOM 653 C CA . THR A 1 85 ? 2.763 -4.750 -12.841 1.00 63.75 85 THR A CA 1
ATOM 654 C C . THR A 1 85 ? 2.438 -6.072 -13.533 1.00 63.75 85 THR A C 1
ATOM 656 O O . THR A 1 85 ? 2.892 -7.130 -13.099 1.00 63.75 85 THR A O 1
ATOM 659 N N . LYS A 1 86 ? 1.766 -6.044 -14.692 1.00 70.31 86 LYS A N 1
ATOM 660 C CA . LYS A 1 86 ? 1.566 -7.246 -15.529 1.00 70.31 86 LYS A CA 1
ATOM 661 C C . LYS A 1 86 ? 2.884 -7.859 -16.017 1.00 70.31 86 LYS A C 1
ATOM 663 O O . LYS A 1 86 ? 2.934 -9.059 -16.283 1.00 70.31 86 LYS A O 1
ATOM 668 N N . LEU A 1 87 ? 3.953 -7.068 -16.128 1.00 73.31 87 LEU A N 1
ATOM 669 C CA . LEU A 1 87 ? 5.271 -7.520 -16.583 1.00 73.31 87 LEU A CA 1
ATOM 670 C C . LEU A 1 87 ? 6.173 -7.994 -15.440 1.00 73.31 87 LEU A C 1
ATOM 672 O O . LEU A 1 87 ? 7.208 -8.606 -15.700 1.00 73.31 87 LEU A O 1
ATOM 676 N N . TYR A 1 88 ? 5.774 -7.808 -14.182 1.00 64.88 88 TYR A N 1
ATOM 677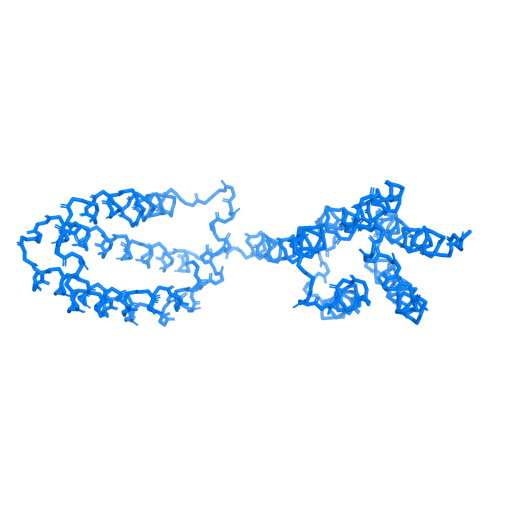 C CA . TYR A 1 88 ? 6.578 -8.218 -13.031 1.00 64.88 88 TYR A CA 1
ATOM 678 C C . TYR A 1 88 ? 6.756 -9.736 -12.925 1.00 64.88 88 TYR A C 1
ATOM 680 O O . TYR A 1 88 ? 7.827 -10.172 -12.525 1.00 64.88 88 TYR A O 1
ATOM 688 N N . VAL A 1 89 ? 5.810 -10.558 -13.400 1.00 65.94 89 VAL A N 1
ATOM 689 C CA . VAL A 1 89 ? 6.003 -12.027 -13.505 1.00 65.94 89 VAL A CA 1
ATOM 690 C C . VAL A 1 89 ? 7.219 -12.370 -14.375 1.00 65.94 89 VAL A C 1
ATOM 692 O O . VAL A 1 89 ? 7.955 -13.313 -14.099 1.00 65.94 89 VAL A O 1
ATOM 695 N N . LYS A 1 90 ? 7.461 -11.571 -15.417 1.00 73.31 90 LYS A N 1
ATOM 696 C CA . LYS A 1 90 ? 8.596 -11.728 -16.329 1.00 73.31 90 LYS A CA 1
ATOM 697 C C . LYS A 1 90 ? 9.907 -11.232 -15.709 1.00 73.31 90 LYS A C 1
ATOM 699 O O . LYS A 1 90 ? 10.967 -11.772 -16.006 1.00 73.31 90 LYS A O 1
ATOM 704 N N . MET A 1 91 ? 9.830 -10.216 -14.852 1.00 71.25 91 MET A N 1
ATOM 705 C CA . MET A 1 91 ? 10.967 -9.660 -14.112 1.00 71.25 91 MET A CA 1
ATOM 706 C C . MET A 1 91 ? 11.328 -10.480 -12.865 1.00 71.25 91 MET A C 1
ATOM 708 O O . MET A 1 91 ? 12.461 -10.407 -12.395 1.00 71.25 91 MET A O 1
ATOM 712 N N . ALA A 1 92 ? 10.382 -11.268 -12.344 1.00 61.22 92 ALA A N 1
ATOM 713 C CA . ALA A 1 92 ? 10.489 -11.978 -11.076 1.00 61.22 92 ALA A CA 1
ATOM 714 C C . ALA A 1 92 ? 11.773 -12.807 -10.896 1.00 61.22 92 ALA A C 1
ATOM 716 O O . ALA A 1 92 ? 12.376 -12.711 -9.826 1.00 61.22 92 ALA A O 1
ATOM 717 N N . PRO A 1 93 ? 12.270 -13.543 -11.914 1.00 66.75 93 PRO A N 1
ATOM 718 C CA . PRO A 1 93 ? 13.512 -14.308 -11.790 1.00 66.75 93 PRO A CA 1
ATOM 719 C C . PRO A 1 93 ? 14.755 -13.462 -11.477 1.00 66.75 93 PRO A C 1
ATOM 721 O O . PRO A 1 93 ? 15.758 -14.005 -11.020 1.00 66.75 93 PRO A O 1
ATOM 724 N N . TYR A 1 94 ? 14.710 -12.152 -11.733 1.00 67.00 94 TYR A N 1
ATOM 725 C CA . TYR A 1 94 ? 15.844 -11.240 -11.581 1.00 67.00 94 TYR A CA 1
ATOM 726 C C . TYR A 1 94 ? 15.736 -10.347 -10.342 1.00 67.00 94 TYR A C 1
ATOM 728 O O . TYR A 1 94 ? 16.721 -9.722 -9.963 1.00 67.00 94 TYR A O 1
ATOM 736 N N . MET A 1 95 ? 14.584 -10.309 -9.665 1.00 58.28 95 MET A N 1
ATOM 737 C CA . MET A 1 95 ? 14.357 -9.429 -8.509 1.00 58.28 95 MET A CA 1
ATOM 738 C C . MET A 1 95 ? 15.146 -9.823 -7.248 1.00 58.28 95 MET A C 1
ATOM 740 O O . MET A 1 95 ? 15.259 -9.031 -6.323 1.00 58.28 95 MET A O 1
ATOM 744 N N . ALA A 1 96 ? 15.744 -11.016 -7.195 1.00 48.12 96 ALA A N 1
ATOM 745 C CA . ALA A 1 96 ? 16.691 -11.372 -6.132 1.00 48.12 96 ALA A CA 1
ATOM 746 C C . ALA A 1 96 ? 18.096 -10.775 -6.361 1.00 48.12 96 ALA A C 1
ATOM 748 O O . ALA A 1 96 ? 18.957 -10.848 -5.483 1.00 48.12 96 ALA A O 1
ATOM 749 N N . GLU A 1 97 ? 18.356 -10.209 -7.544 1.00 52.53 97 GLU A N 1
ATOM 750 C CA . GLU A 1 97 ? 19.647 -9.625 -7.882 1.00 52.53 97 GLU A CA 1
ATOM 751 C C . GLU A 1 97 ? 19.720 -8.145 -7.463 1.00 52.53 97 GLU A C 1
ATOM 753 O O . GLU A 1 97 ? 18.910 -7.338 -7.931 1.00 52.53 97 GLU A O 1
ATOM 758 N N . PRO A 1 98 ? 20.732 -7.734 -6.671 1.00 52.75 98 PRO A N 1
ATOM 759 C CA . PRO A 1 98 ? 20.842 -6.358 -6.182 1.00 52.75 98 PRO A CA 1
ATOM 760 C C . PRO A 1 98 ? 20.842 -5.297 -7.287 1.00 52.75 98 PRO A C 1
ATOM 762 O O . PRO A 1 98 ? 20.153 -4.294 -7.166 1.00 52.75 98 PRO A O 1
ATOM 765 N N . ALA A 1 99 ? 21.551 -5.542 -8.394 1.00 61.25 99 ALA A N 1
ATOM 766 C CA . ALA A 1 99 ? 21.632 -4.598 -9.511 1.00 61.25 99 ALA A CA 1
ATOM 767 C C . ALA A 1 99 ? 20.291 -4.421 -10.248 1.00 61.25 99 ALA A C 1
ATOM 769 O O . ALA A 1 99 ? 20.021 -3.359 -10.804 1.00 61.25 99 ALA A O 1
ATOM 770 N N . PHE A 1 100 ? 19.449 -5.458 -10.258 1.00 72.31 100 PHE A N 1
ATOM 771 C CA . PHE A 1 100 ? 18.119 -5.387 -10.856 1.00 72.31 100 PHE A CA 1
ATOM 772 C C . PHE A 1 100 ? 17.147 -4.637 -9.950 1.00 72.31 100 PHE A C 1
ATOM 774 O O . PHE A 1 100 ? 16.415 -3.773 -10.422 1.00 72.31 100 PHE A O 1
ATOM 781 N N . MET A 1 101 ? 17.196 -4.906 -8.644 1.00 61.84 101 MET A N 1
ATOM 782 C CA . MET A 1 101 ? 16.414 -4.165 -7.652 1.00 61.84 101 MET A CA 1
ATOM 783 C C . MET A 1 101 ? 16.819 -2.695 -7.566 1.00 61.84 101 MET A C 1
ATOM 785 O O . MET A 1 101 ? 15.957 -1.837 -7.416 1.00 61.84 101 MET A O 1
ATOM 789 N N . GLU A 1 102 ? 18.107 -2.388 -7.708 1.00 62.78 102 GLU A N 1
ATOM 790 C CA . GLU A 1 102 ? 18.602 -1.013 -7.767 1.00 62.78 102 GLU A CA 1
ATOM 791 C C . GLU A 1 102 ? 18.071 -0.281 -9.006 1.00 62.78 102 GLU A C 1
ATOM 793 O O . GLU A 1 102 ? 17.568 0.832 -8.886 1.00 62.78 102 GLU A O 1
ATOM 798 N N . ALA A 1 103 ? 18.104 -0.916 -10.183 1.00 67.19 103 ALA A N 1
ATOM 799 C CA . ALA A 1 103 ? 17.555 -0.333 -11.408 1.00 67.19 103 ALA A CA 1
ATOM 800 C C . ALA A 1 103 ? 16.032 -0.128 -11.327 1.00 67.19 103 ALA A C 1
ATOM 802 O O . ALA A 1 103 ? 15.534 0.927 -11.721 1.00 67.19 103 ALA A O 1
ATOM 803 N N . LEU A 1 104 ? 15.302 -1.104 -10.774 1.00 72.00 104 LEU A N 1
ATOM 804 C CA . LEU A 1 104 ? 13.855 -1.018 -10.571 1.00 72.00 104 LEU A CA 1
ATOM 805 C C . LEU A 1 104 ? 13.485 0.067 -9.544 1.00 72.00 104 LEU A C 1
ATOM 807 O O . LEU A 1 104 ? 12.561 0.843 -9.769 1.00 72.00 104 LEU A O 1
ATOM 811 N N . GLY A 1 105 ? 14.230 0.168 -8.443 1.00 57.91 105 GLY A N 1
ATOM 812 C CA . GLY A 1 105 ? 14.048 1.230 -7.453 1.00 57.91 105 GLY A CA 1
ATOM 813 C C . GLY A 1 105 ? 14.409 2.612 -8.002 1.00 57.91 105 GLY A C 1
ATOM 814 O O . GLY A 1 105 ? 13.733 3.589 -7.702 1.00 57.91 105 GLY A O 1
ATOM 815 N N . SER A 1 106 ? 15.438 2.709 -8.847 1.00 66.81 106 SER A N 1
ATOM 816 C CA . SER A 1 106 ? 15.838 3.968 -9.487 1.00 66.81 106 SER A CA 1
ATOM 817 C C . SER A 1 106 ? 14.742 4.507 -10.407 1.00 66.81 106 SER A C 1
ATOM 819 O O . SER A 1 106 ? 14.397 5.687 -10.321 1.00 66.81 106 SER A O 1
ATOM 821 N N . ILE A 1 107 ? 14.135 3.649 -11.239 1.00 77.06 107 ILE A N 1
ATOM 822 C CA . ILE A 1 107 ? 13.019 4.077 -12.090 1.00 77.06 107 ILE A CA 1
ATOM 823 C C . ILE A 1 107 ? 11.784 4.450 -11.263 1.00 77.06 107 ILE A C 1
ATOM 825 O O . ILE A 1 107 ? 11.153 5.456 -11.572 1.00 77.06 107 ILE A O 1
ATOM 829 N N . ASP A 1 108 ? 11.479 3.720 -10.187 1.00 66.62 108 ASP A N 1
ATOM 830 C CA . ASP A 1 108 ? 10.367 4.048 -9.285 1.00 66.62 108 ASP A CA 1
ATOM 831 C C . ASP A 1 108 ? 10.556 5.416 -8.613 1.00 66.62 108 ASP A C 1
ATOM 833 O O . ASP A 1 108 ? 9.679 6.273 -8.664 1.00 66.62 108 ASP A O 1
ATOM 837 N N . ILE A 1 109 ? 11.757 5.695 -8.097 1.00 64.44 109 ILE A N 1
ATOM 838 C CA . ILE A 1 109 ? 12.115 7.007 -7.535 1.00 64.44 109 ILE A CA 1
ATOM 839 C C . ILE A 1 109 ? 11.946 8.119 -8.575 1.00 64.44 109 ILE A C 1
ATOM 841 O O . ILE A 1 109 ? 11.550 9.233 -8.239 1.00 64.44 109 ILE A O 1
ATOM 845 N N . VAL A 1 110 ? 12.273 7.856 -9.835 1.00 72.25 110 VAL A N 1
ATOM 846 C CA . VAL A 1 110 ? 12.207 8.852 -10.910 1.00 72.25 110 VAL A CA 1
ATOM 847 C C . VAL A 1 110 ? 10.773 9.088 -11.368 1.00 72.25 110 VAL A C 1
ATOM 849 O O . VAL A 1 110 ? 10.332 10.221 -11.513 1.00 72.25 110 VAL A O 1
ATOM 852 N N . VAL A 1 111 ? 9.984 8.038 -11.533 1.00 75.12 111 VAL A N 1
ATOM 853 C CA . VAL A 1 111 ? 8.568 8.201 -11.863 1.00 75.12 111 VAL A CA 1
ATOM 854 C C . VAL A 1 111 ? 7.811 8.832 -10.684 1.00 75.12 111 VAL A C 1
ATOM 856 O O . VAL A 1 111 ? 7.013 9.744 -10.890 1.00 75.12 111 VAL A O 1
ATOM 859 N N . GLY A 1 112 ? 8.125 8.434 -9.449 1.00 63.12 112 GLY A N 1
ATOM 860 C CA . GLY A 1 112 ? 7.527 8.963 -8.222 1.00 63.12 112 GLY A CA 1
ATOM 861 C C . GLY A 1 112 ? 7.909 10.412 -7.900 1.00 63.12 112 GLY A C 1
ATOM 862 O O . GLY A 1 112 ? 7.095 11.139 -7.342 1.00 63.12 112 GLY A O 1
ATOM 863 N N . ASN A 1 113 ? 9.104 10.870 -8.291 1.00 66.75 113 ASN A N 1
ATOM 864 C CA . ASN A 1 113 ? 9.530 12.272 -8.146 1.00 66.75 113 ASN A CA 1
ATOM 865 C C . ASN A 1 113 ? 9.193 13.140 -9.365 1.00 66.75 113 ASN A C 1
ATOM 867 O O . ASN A 1 113 ? 9.713 14.249 -9.489 1.00 66.75 113 ASN A O 1
ATOM 871 N N . ASN A 1 114 ? 8.360 12.653 -10.284 1.00 72.19 114 ASN A N 1
ATOM 872 C CA . ASN A 1 114 ? 7.938 13.440 -11.430 1.00 72.19 114 ASN A CA 1
ATOM 873 C C . ASN A 1 114 ? 7.289 14.760 -10.954 1.00 72.19 114 ASN A C 1
ATOM 875 O O . ASN A 1 114 ? 6.383 14.706 -10.124 1.00 72.19 114 ASN A O 1
ATOM 879 N N . PRO A 1 115 ? 7.689 15.933 -11.476 1.00 70.38 115 PRO A N 1
ATOM 880 C CA . PRO A 1 115 ? 7.179 17.236 -11.037 1.00 70.38 115 PRO A CA 1
ATOM 881 C C . PRO A 1 115 ? 5.652 17.398 -11.046 1.00 70.38 115 PRO A C 1
ATOM 883 O O . PRO A 1 115 ? 5.116 18.169 -10.254 1.00 70.38 115 PRO A O 1
ATOM 886 N N . LEU A 1 116 ? 4.944 16.650 -11.898 1.00 67.81 116 LEU A N 1
ATOM 887 C CA . LEU A 1 116 ? 3.479 16.660 -11.970 1.00 67.81 116 LEU A CA 1
ATOM 888 C C . LEU A 1 116 ? 2.806 15.715 -10.959 1.00 67.81 116 LEU A C 1
ATOM 890 O O . LEU A 1 116 ? 1.610 15.845 -10.701 1.00 67.81 116 LEU A O 1
ATOM 894 N N . PHE A 1 117 ? 3.553 14.759 -10.398 1.00 60.72 117 PHE A N 1
ATOM 895 C CA . PHE A 1 117 ? 3.033 13.671 -9.556 1.00 60.72 117 PHE A CA 1
ATOM 896 C C . PHE A 1 117 ? 3.692 13.592 -8.160 1.00 60.72 117 PHE A C 1
ATOM 898 O O . PHE A 1 117 ? 3.174 12.917 -7.274 1.00 60.72 117 PHE A O 1
ATOM 905 N N . GLY A 1 118 ? 4.811 14.290 -7.946 1.00 44.84 118 GLY A N 1
ATOM 906 C CA . GLY A 1 118 ? 5.785 14.028 -6.881 1.00 44.84 118 GLY A CA 1
ATOM 907 C C . GLY A 1 118 ? 5.642 14.814 -5.580 1.00 44.84 118 GLY A C 1
ATOM 908 O O . GLY A 1 118 ? 6.570 14.820 -4.775 1.00 44.84 118 GLY A O 1
ATOM 909 N N . VAL A 1 119 ? 4.507 15.463 -5.305 1.00 36.81 119 VAL A N 1
ATOM 910 C CA . VAL A 1 119 ? 4.267 16.060 -3.980 1.00 36.81 119 VAL A CA 1
ATOM 911 C C . VAL A 1 119 ? 2.830 15.808 -3.535 1.00 36.81 119 VAL A C 1
ATOM 913 O O . VAL A 1 119 ? 1.879 16.169 -4.223 1.00 36.81 119 VAL A O 1
ATOM 916 N N . ASN A 1 120 ? 2.694 15.245 -2.329 1.00 36.25 120 ASN A N 1
ATOM 917 C CA . ASN A 1 120 ? 1.490 15.178 -1.489 1.00 36.25 120 ASN A CA 1
ATOM 918 C C . ASN A 1 120 ? 0.911 16.581 -1.160 1.00 36.25 120 ASN A C 1
ATOM 920 O O . ASN A 1 120 ? 0.771 16.953 0.004 1.00 36.25 120 ASN A O 1
ATOM 924 N N . GLN A 1 121 ? 0.594 17.385 -2.176 1.00 31.31 121 GLN A N 1
ATOM 925 C CA . GLN A 1 121 ? -0.078 18.683 -2.059 1.00 31.31 121 GLN A CA 1
ATOM 926 C C . GLN A 1 121 ? -1.210 18.879 -3.078 1.00 31.31 121 GLN A C 1
ATOM 928 O O . GLN A 1 121 ? -1.778 19.966 -3.157 1.00 31.31 121 GLN A O 1
ATOM 933 N N . PHE A 1 122 ? -1.610 17.836 -3.805 1.00 33.31 122 PHE A N 1
ATOM 934 C CA . PHE A 1 122 ? -2.745 17.924 -4.720 1.00 33.31 122 PHE A CA 1
ATOM 935 C C . PHE A 1 122 ? -4.026 17.439 -4.045 1.00 33.31 122 PHE A C 1
ATOM 937 O O . PHE A 1 122 ? -4.195 16.262 -3.729 1.00 33.31 122 PHE A O 1
ATOM 944 N N . GLY A 1 123 ? -4.93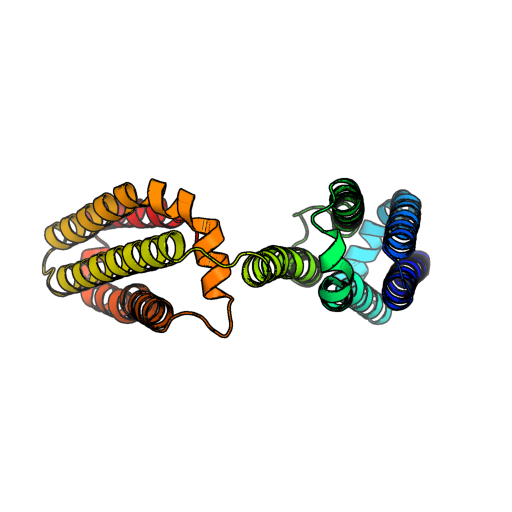1 18.384 -3.796 1.00 32.91 123 GLY A N 1
ATOM 945 C CA . GLY A 1 123 ? -6.301 18.088 -3.410 1.00 32.91 123 GLY A CA 1
ATOM 946 C C . GLY A 1 123 ? -7.048 17.366 -4.536 1.00 32.91 123 GLY A C 1
ATOM 947 O O . GLY A 1 123 ? -7.071 17.840 -5.663 1.00 32.91 123 GLY A O 1
ATOM 948 N N . ALA A 1 124 ? -7.687 16.259 -4.153 1.00 36.84 124 ALA A N 1
ATOM 949 C CA . ALA A 1 124 ? -8.804 15.565 -4.796 1.00 36.84 124 ALA A CA 1
ATOM 950 C C . ALA A 1 124 ? -8.570 14.875 -6.165 1.00 36.84 124 ALA A C 1
ATOM 952 O O . ALA A 1 124 ? -8.736 15.430 -7.246 1.00 36.84 124 ALA A O 1
ATOM 953 N N . ASP A 1 125 ? -8.330 13.569 -6.035 1.00 41.12 125 ASP A N 1
ATOM 954 C CA . ASP A 1 125 ? -8.800 12.463 -6.875 1.00 41.12 125 ASP A CA 1
ATOM 955 C C . ASP A 1 125 ? -7.909 11.922 -8.005 1.00 41.12 125 ASP A C 1
ATOM 957 O O . ASP A 1 125 ? -7.420 10.815 -7.825 1.00 41.12 125 ASP A O 1
ATOM 961 N N . VAL A 1 126 ? -7.592 12.599 -9.111 1.00 37.72 126 VAL A N 1
ATOM 962 C CA . VAL A 1 126 ? -6.939 11.881 -10.246 1.00 37.72 126 VAL A CA 1
ATOM 963 C C . VAL A 1 126 ? -5.429 11.640 -10.058 1.00 37.72 126 VAL A C 1
ATOM 965 O O . VAL A 1 126 ? -4.946 10.536 -10.295 1.00 37.72 126 VAL A O 1
ATOM 968 N N . ALA A 1 127 ? -4.665 12.625 -9.573 1.00 33.44 127 ALA A N 1
ATOM 969 C CA . ALA A 1 127 ? -3.238 12.435 -9.257 1.00 33.44 127 ALA A CA 1
ATOM 970 C C . ALA A 1 127 ? -3.040 11.502 -8.048 1.00 33.44 127 ALA A C 1
ATOM 972 O O . ALA A 1 127 ? -2.079 10.739 -7.985 1.00 33.44 127 ALA A O 1
ATOM 973 N N . ILE A 1 128 ? -4.006 11.514 -7.124 1.00 39.03 128 ILE A N 1
ATOM 974 C CA . ILE A 1 128 ? -4.098 10.565 -6.016 1.00 39.03 128 ILE A CA 1
ATOM 975 C C . ILE A 1 128 ? -4.438 9.168 -6.535 1.00 39.03 128 ILE A C 1
ATOM 977 O O . ILE A 1 128 ? -3.921 8.209 -5.990 1.00 39.03 128 ILE A O 1
ATOM 981 N N . GLU A 1 129 ? -5.278 9.017 -7.557 1.00 39.16 129 GLU A N 1
ATOM 982 C CA . GLU A 1 129 ? -5.614 7.723 -8.155 1.00 39.16 129 GLU A CA 1
ATOM 983 C C . GLU A 1 129 ? -4.409 7.141 -8.897 1.00 39.16 129 GLU A C 1
ATOM 985 O O . GLU A 1 129 ? -4.052 6.003 -8.643 1.00 39.16 129 GLU A O 1
ATOM 990 N N . VAL A 1 130 ? -3.679 7.937 -9.684 1.00 36.66 130 VAL A N 1
ATOM 991 C CA . VAL A 1 130 ? -2.428 7.502 -10.334 1.00 36.66 130 VAL A CA 1
ATOM 992 C C . VAL A 1 130 ? -1.346 7.153 -9.305 1.00 36.66 130 VAL A C 1
ATOM 994 O O . VAL A 1 130 ? -0.751 6.081 -9.384 1.00 36.66 130 VAL A O 1
ATOM 997 N N . SER A 1 131 ? -1.150 7.991 -8.284 1.00 33.94 131 SER A N 1
ATOM 998 C CA . SER A 1 131 ? -0.195 7.736 -7.197 1.00 33.94 131 SER A CA 1
ATOM 999 C C . SER A 1 131 ? -0.618 6.553 -6.302 1.00 33.94 131 SER A C 1
ATOM 1001 O O . SER A 1 131 ? 0.225 5.755 -5.901 1.00 33.94 131 SER A O 1
ATOM 1003 N N . LYS A 1 132 ? -1.923 6.349 -6.055 1.00 37.81 132 LYS A N 1
ATOM 1004 C CA . LYS A 1 132 ? -2.472 5.162 -5.365 1.00 37.81 132 LYS A CA 1
ATOM 1005 C C . LYS A 1 132 ? -2.374 3.900 -6.212 1.00 37.81 132 LYS A C 1
ATOM 1007 O O . LYS A 1 132 ? -2.187 2.833 -5.641 1.00 37.81 132 LYS A O 1
ATOM 1012 N N . THR A 1 133 ? -2.493 3.989 -7.531 1.00 39.97 133 THR A N 1
ATOM 1013 C CA . THR A 1 133 ? -2.331 2.848 -8.442 1.00 39.97 133 THR A CA 1
ATOM 1014 C C . THR A 1 133 ? -0.858 2.453 -8.551 1.00 39.97 133 THR A C 1
ATOM 1016 O O . THR A 1 133 ? -0.548 1.266 -8.530 1.00 39.97 133 THR A O 1
ATOM 1019 N N . MET A 1 134 ? 0.059 3.426 -8.556 1.00 34.72 134 MET A N 1
ATOM 1020 C CA . MET A 1 134 ? 1.510 3.201 -8.501 1.00 34.72 134 MET A CA 1
ATOM 1021 C C . MET A 1 134 ? 1.956 2.610 -7.154 1.00 34.72 134 MET A C 1
ATOM 1023 O O . MET A 1 134 ? 2.538 1.529 -7.123 1.00 34.72 134 MET A O 1
ATOM 1027 N N . ALA A 1 135 ? 1.609 3.245 -6.029 1.00 31.38 135 ALA A N 1
ATOM 1028 C CA . ALA A 1 135 ? 1.977 2.767 -4.693 1.00 31.38 135 ALA A CA 1
ATOM 1029 C C . ALA A 1 135 ? 1.230 1.476 -4.298 1.00 31.38 135 ALA A C 1
ATOM 1031 O O . ALA A 1 135 ? 1.821 0.536 -3.772 1.00 31.38 135 ALA A O 1
ATOM 1032 N N . GLY A 1 136 ? -0.068 1.387 -4.605 1.00 34.16 136 GLY A N 1
ATOM 1033 C CA . GLY A 1 136 ? -0.909 0.227 -4.305 1.00 34.16 136 GLY A CA 1
ATOM 1034 C C . GLY A 1 136 ? -0.616 -0.994 -5.180 1.00 34.16 136 GLY A C 1
ATOM 1035 O O . GLY A 1 136 ? -0.735 -2.115 -4.693 1.00 34.16 136 GLY A O 1
ATOM 1036 N N . GLY A 1 137 ? -0.193 -0.805 -6.435 1.00 35.12 137 GLY A N 1
ATOM 1037 C CA . GLY A 1 137 ? 0.239 -1.890 -7.323 1.00 35.12 137 GLY A CA 1
ATOM 1038 C C . GLY A 1 137 ? 1.614 -2.461 -6.958 1.00 35.12 137 GLY A C 1
ATOM 1039 O O . GLY A 1 137 ? 1.841 -3.662 -7.110 1.00 35.12 137 GLY A O 1
ATOM 1040 N N . MET A 1 138 ? 2.514 -1.629 -6.423 1.00 37.50 138 MET A N 1
ATOM 1041 C CA . MET A 1 138 ? 3.858 -2.040 -6.006 1.00 37.50 138 MET A CA 1
ATOM 1042 C C . MET A 1 138 ? 3.883 -2.714 -4.625 1.00 37.50 138 MET A C 1
ATOM 1044 O O . MET A 1 138 ? 4.476 -3.788 -4.503 1.00 37.50 138 MET A O 1
ATOM 1048 N N . ASP A 1 139 ? 3.160 -2.188 -3.627 1.00 35.28 139 ASP A N 1
ATOM 1049 C CA . ASP A 1 139 ? 3.035 -2.818 -2.298 1.00 35.28 139 ASP A CA 1
ATOM 1050 C C . ASP A 1 139 ? 2.318 -4.175 -2.366 1.00 35.28 139 ASP A C 1
ATOM 1052 O O . ASP A 1 139 ? 2.734 -5.152 -1.737 1.00 35.28 139 ASP A O 1
ATOM 1056 N N . GLN A 1 140 ? 1.265 -4.278 -3.186 1.00 37.66 140 GLN A N 1
ATOM 1057 C CA . GLN A 1 140 ? 0.541 -5.536 -3.366 1.00 37.66 140 GLN A CA 1
ATOM 1058 C C . GLN A 1 140 ? 1.371 -6.603 -4.094 1.00 37.66 140 GLN A C 1
ATOM 1060 O O . GLN A 1 140 ? 1.114 -7.794 -3.917 1.00 37.66 140 GLN A O 1
ATOM 1065 N N . MET A 1 141 ? 2.376 -6.217 -4.889 1.00 42.81 141 MET A N 1
ATOM 1066 C CA . MET A 1 141 ? 3.150 -7.157 -5.702 1.00 42.81 141 MET A CA 1
ATOM 1067 C C . MET A 1 141 ? 4.506 -7.543 -5.106 1.00 42.81 141 MET A C 1
ATOM 1069 O O . MET A 1 141 ? 4.879 -8.705 -5.250 1.00 42.81 141 MET A O 1
ATOM 1073 N N . ALA A 1 142 ? 5.184 -6.668 -4.352 1.00 38.09 142 ALA A N 1
ATOM 1074 C CA . ALA A 1 142 ? 6.304 -7.082 -3.496 1.00 38.09 142 ALA A CA 1
ATOM 1075 C C . ALA A 1 142 ? 5.850 -8.179 -2.512 1.00 38.09 142 ALA A C 1
ATOM 1077 O O . ALA A 1 142 ? 6.528 -9.191 -2.328 1.00 38.09 142 ALA A O 1
ATOM 1078 N N . MET A 1 143 ? 4.626 -8.041 -1.989 1.00 40.50 143 MET A N 1
ATOM 1079 C CA . MET A 1 143 ? 3.994 -9.047 -1.138 1.00 40.50 143 MET A CA 1
ATOM 1080 C C . MET A 1 143 ? 3.474 -10.264 -1.917 1.00 40.50 143 MET A C 1
ATOM 1082 O O . MET A 1 143 ? 3.678 -11.400 -1.498 1.00 40.50 143 MET A O 1
ATOM 1086 N N . LYS A 1 144 ? 2.874 -10.097 -3.100 1.00 37.91 144 LYS A N 1
ATOM 1087 C CA . LYS A 1 144 ? 2.488 -11.259 -3.918 1.00 37.91 144 LYS A CA 1
ATOM 1088 C C . LYS A 1 144 ? 3.704 -12.105 -4.327 1.00 37.91 144 LYS A C 1
ATOM 1090 O O . LYS A 1 144 ? 3.650 -13.328 -4.241 1.00 37.91 144 LYS A O 1
ATOM 1095 N N . MET A 1 145 ? 4.823 -11.475 -4.673 1.00 39.38 145 MET A N 1
ATOM 1096 C CA . MET A 1 145 ? 6.046 -12.168 -5.071 1.00 39.38 145 MET A CA 1
ATOM 1097 C C . MET A 1 145 ? 6.764 -12.864 -3.915 1.00 39.38 145 MET A C 1
ATOM 1099 O O . MET A 1 145 ? 7.201 -13.998 -4.097 1.00 39.38 145 MET A O 1
ATOM 1103 N N . MET A 1 146 ? 6.837 -12.259 -2.726 1.00 36.66 146 MET A N 1
ATOM 1104 C CA . MET A 1 146 ? 7.354 -12.942 -1.532 1.00 36.66 146 MET A CA 1
ATOM 1105 C C . MET A 1 146 ? 6.458 -14.133 -1.138 1.00 36.66 146 MET A C 1
ATOM 1107 O O . MET A 1 146 ? 6.972 -15.178 -0.754 1.00 36.66 146 MET A O 1
ATOM 1111 N N . SER A 1 147 ? 5.135 -14.037 -1.328 1.00 39.41 147 SER A N 1
ATOM 1112 C CA . SER A 1 147 ? 4.203 -15.147 -1.066 1.00 39.41 147 SER A CA 1
ATOM 1113 C C . SER A 1 147 ? 4.331 -16.324 -2.048 1.00 39.41 147 SER A C 1
ATOM 1115 O O . SER A 1 147 ? 3.970 -17.448 -1.700 1.00 39.41 147 SER A O 1
ATOM 1117 N N . GLU A 1 148 ? 4.847 -16.070 -3.258 1.00 37.34 148 GLU A N 1
ATOM 1118 C CA . GLU A 1 148 ? 5.053 -17.069 -4.317 1.00 37.34 148 GLU A CA 1
ATOM 1119 C C . GLU A 1 148 ? 6.491 -17.638 -4.331 1.00 37.34 148 GLU A C 1
ATOM 1121 O O . GLU A 1 148 ? 6.703 -18.729 -4.860 1.00 37.34 148 GLU A O 1
ATOM 1126 N N . THR A 1 149 ? 7.478 -16.948 -3.734 1.00 37.66 149 THR A N 1
ATOM 1127 C CA . THR A 1 149 ? 8.883 -17.411 -3.652 1.00 37.66 149 THR A CA 1
ATOM 1128 C C . THR A 1 149 ? 9.297 -17.970 -2.289 1.00 37.66 149 THR A C 1
ATOM 1130 O O . THR A 1 149 ? 10.147 -18.862 -2.251 1.00 37.66 149 THR A O 1
ATOM 1133 N N . GLU A 1 150 ? 8.698 -17.538 -1.175 1.00 43.84 150 GLU A N 1
ATOM 1134 C CA . GLU A 1 150 ? 8.898 -18.199 0.116 1.00 43.84 150 GLU A CA 1
ATOM 1135 C C . GLU A 1 150 ? 7.885 -19.336 0.282 1.00 43.84 150 GLU A C 1
ATOM 1137 O O . GLU A 1 150 ? 6.698 -19.116 0.529 1.00 43.84 150 GLU A O 1
ATOM 1142 N N . MET A 1 151 ? 8.361 -20.586 0.241 1.00 44.53 151 MET A N 1
ATOM 1143 C CA . MET A 1 151 ? 7.686 -21.633 1.006 1.00 44.53 151 MET A CA 1
ATOM 1144 C C . MET A 1 151 ? 7.725 -21.183 2.466 1.00 44.53 151 MET A C 1
ATOM 1146 O O . MET A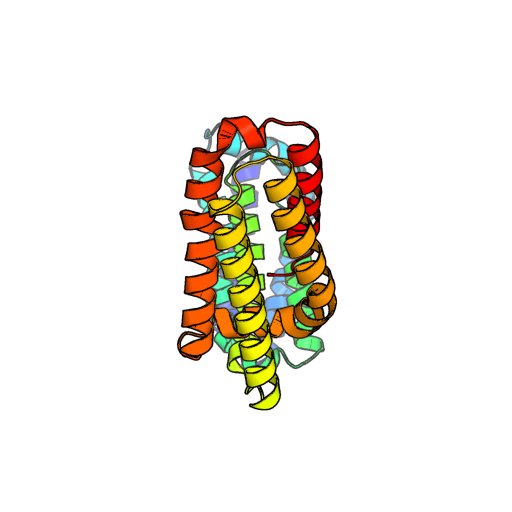 1 151 ? 8.749 -21.328 3.132 1.00 44.53 151 MET A O 1
ATOM 1150 N N . THR A 1 152 ? 6.639 -20.575 2.948 1.00 55.72 152 THR A N 1
ATOM 1151 C CA . THR A 1 152 ? 6.479 -20.256 4.365 1.00 55.72 152 THR A CA 1
ATOM 1152 C C . THR A 1 152 ? 6.711 -21.556 5.123 1.00 55.72 152 THR A C 1
ATOM 1154 O O . THR A 1 152 ? 5.977 -22.520 4.908 1.00 55.72 152 THR A O 1
ATOM 1157 N N . SER A 1 153 ? 7.774 -21.626 5.926 1.00 62.72 153 SER A N 1
ATOM 1158 C CA . SER A 1 153 ? 8.085 -22.851 6.659 1.00 62.72 153 SER A CA 1
ATOM 1159 C C . SER A 1 153 ? 6.890 -23.232 7.538 1.00 62.72 153 SER A C 1
ATOM 1161 O O . SER A 1 153 ? 6.161 -22.355 8.015 1.00 62.72 153 SER A O 1
ATOM 1163 N N . ASP A 1 154 ? 6.689 -24.528 7.784 1.00 71.25 154 ASP A N 1
ATOM 1164 C CA . ASP A 1 154 ? 5.598 -24.994 8.650 1.00 71.25 154 ASP A CA 1
ATOM 1165 C C . ASP A 1 154 ? 5.655 -24.330 10.041 1.00 71.25 154 ASP A C 1
ATOM 1167 O O . ASP A 1 154 ? 4.623 -24.064 10.656 1.00 71.25 154 ASP A O 1
ATOM 1171 N N . GLU A 1 155 ? 6.853 -23.994 10.533 1.00 75.50 155 GLU A N 1
ATOM 1172 C CA . GLU A 1 155 ? 7.041 -23.240 11.779 1.00 75.50 155 GLU A CA 1
ATOM 1173 C C . GLU A 1 155 ? 6.495 -21.810 11.692 1.00 75.50 155 GLU A C 1
ATOM 1175 O O . GLU A 1 155 ? 5.743 -21.387 12.572 1.00 75.50 155 GLU A O 1
ATOM 1180 N N . THR A 1 156 ? 6.815 -21.069 10.627 1.00 75.50 156 THR A N 1
ATOM 1181 C CA . THR A 1 156 ? 6.307 -19.706 10.420 1.00 75.50 156 THR A CA 1
ATOM 1182 C C . THR A 1 156 ? 4.795 -19.705 10.197 1.00 75.50 156 THR A C 1
ATOM 1184 O O . THR A 1 156 ? 4.096 -18.855 10.747 1.00 75.50 156 THR A O 1
ATOM 1187 N N . MET A 1 157 ? 4.267 -20.688 9.462 1.00 81.38 157 MET A N 1
ATOM 1188 C CA . MET A 1 157 ? 2.826 -20.836 9.251 1.00 81.38 157 MET A CA 1
ATOM 1189 C C . MET A 1 157 ? 2.087 -21.093 10.573 1.00 81.38 157 MET A C 1
ATOM 1191 O O . MET A 1 157 ? 1.103 -20.420 10.880 1.00 81.38 157 MET A O 1
ATOM 1195 N N . ASN A 1 158 ? 2.595 -22.006 11.406 1.00 84.31 158 ASN A N 1
ATOM 1196 C CA . ASN A 1 158 ? 2.020 -22.288 12.723 1.00 84.31 158 ASN A CA 1
ATOM 1197 C C . ASN A 1 158 ? 2.105 -21.086 13.676 1.00 84.31 158 ASN A C 1
ATOM 1199 O O . ASN A 1 158 ? 1.176 -20.861 14.459 1.00 84.31 158 ASN A O 1
ATOM 1203 N N . ALA A 1 159 ? 3.181 -20.298 13.603 1.00 84.62 159 ALA A N 1
ATOM 1204 C CA . ALA A 1 159 ? 3.320 -19.065 14.375 1.00 84.62 159 ALA A CA 1
ATOM 1205 C C . ALA A 1 159 ? 2.267 -18.023 13.962 1.00 84.62 159 ALA A C 1
ATOM 1207 O O . ALA A 1 159 ? 1.583 -17.468 14.822 1.00 84.62 159 ALA A O 1
ATOM 1208 N N . VAL A 1 160 ? 2.056 -17.825 12.655 1.00 86.06 160 VAL A N 1
ATOM 1209 C CA . VAL A 1 160 ? 1.011 -16.929 12.132 1.00 86.06 160 VAL A CA 1
ATOM 1210 C C . VAL A 1 160 ? -0.385 -17.395 12.546 1.00 86.06 160 VAL A C 1
ATOM 1212 O O . VAL A 1 160 ? -1.166 -16.596 13.067 1.00 86.06 160 VAL A O 1
ATOM 1215 N N . ILE A 1 161 ? -0.693 -18.686 12.385 1.00 88.12 161 ILE A N 1
ATOM 1216 C CA . ILE A 1 161 ? -1.976 -19.269 12.804 1.00 88.12 161 ILE A CA 1
ATOM 1217 C C . ILE A 1 161 ? -2.206 -19.033 14.300 1.00 88.12 161 ILE A C 1
ATOM 1219 O O . ILE A 1 161 ? -3.278 -18.578 14.697 1.00 88.12 161 ILE A O 1
ATOM 1223 N N . SER A 1 162 ? -1.194 -19.289 15.133 1.00 90.62 162 SER A N 1
ATOM 1224 C CA . SER A 1 162 ? -1.280 -19.105 16.587 1.00 90.62 162 SER A CA 1
ATOM 1225 C C . SER A 1 162 ? -1.502 -17.642 16.968 1.00 90.62 162 SER A C 1
ATOM 1227 O O . SER A 1 162 ? -2.335 -17.341 17.827 1.00 90.62 162 SER A O 1
ATOM 1229 N N . LEU A 1 163 ? -0.804 -16.718 16.304 1.00 90.75 163 LEU A N 1
ATOM 1230 C CA . LEU A 1 163 ? -0.953 -15.285 16.526 1.00 90.75 163 LEU A CA 1
ATOM 1231 C C . LEU A 1 163 ? -2.366 -14.804 16.160 1.00 90.75 163 LEU A C 1
ATOM 1233 O O . LEU A 1 163 ? -3.011 -14.121 16.961 1.00 90.75 163 LEU A O 1
ATOM 1237 N N . MET A 1 164 ? -2.879 -15.205 14.991 1.00 88.25 164 MET A N 1
ATOM 1238 C CA . MET A 1 164 ? -4.239 -14.869 14.555 1.00 88.25 164 MET A CA 1
ATOM 1239 C C . MET A 1 164 ? -5.305 -15.491 15.462 1.00 88.25 164 MET A C 1
ATOM 1241 O O . MET A 1 164 ? -6.264 -14.812 15.828 1.00 88.25 164 MET A O 1
ATOM 1245 N N . ALA A 1 165 ? -5.115 -16.739 15.897 1.00 89.88 165 ALA A N 1
ATOM 1246 C CA . ALA A 1 165 ? -6.003 -17.411 16.842 1.00 89.88 165 ALA A CA 1
ATOM 1247 C C . ALA A 1 165 ? -6.072 -16.674 18.187 1.00 89.88 165 ALA A C 1
ATOM 1249 O O . ALA A 1 165 ? -7.158 -16.446 18.729 1.00 89.88 165 ALA A O 1
ATOM 1250 N N . ASN A 1 166 ? -4.918 -16.261 18.716 1.00 90.31 166 ASN A N 1
ATOM 1251 C CA . ASN A 1 166 ? -4.839 -15.488 19.951 1.00 90.31 166 ASN A CA 1
ATOM 1252 C C . ASN A 1 166 ? -5.555 -14.143 19.804 1.00 90.31 166 ASN A C 1
ATOM 1254 O O . ASN A 1 166 ? -6.334 -13.764 20.683 1.00 90.31 166 ASN A O 1
ATOM 1258 N N . PHE A 1 167 ? -5.349 -13.449 18.681 1.00 87.88 167 PHE A N 1
ATOM 1259 C CA . PHE A 1 167 ? -5.979 -12.155 18.438 1.00 87.88 167 PHE A CA 1
ATOM 1260 C C . PHE A 1 167 ? -7.502 -12.286 18.298 1.00 87.88 167 PHE A C 1
ATOM 1262 O O . PHE A 1 167 ? -8.250 -11.512 18.904 1.00 87.88 167 PHE A O 1
ATOM 1269 N N . ALA A 1 168 ? -7.970 -13.307 17.577 1.00 86.50 168 ALA A N 1
ATOM 1270 C CA . ALA A 1 168 ? -9.387 -13.629 17.451 1.00 86.50 168 ALA A CA 1
ATOM 1271 C C . ALA A 1 168 ? -10.015 -13.905 18.827 1.00 86.50 168 ALA A C 1
ATOM 1273 O O . ALA A 1 168 ? -10.992 -13.259 19.197 1.00 86.50 168 ALA A O 1
ATOM 1274 N N . SER A 1 169 ? -9.387 -14.757 19.643 1.00 90.00 169 SER A N 1
ATOM 1275 C CA . SER A 1 169 ? -9.849 -15.070 21.004 1.00 90.00 169 SER A CA 1
ATOM 1276 C C . SER A 1 169 ? -9.902 -13.832 21.914 1.00 90.00 169 SER A C 1
ATOM 1278 O O . SER A 1 169 ? -10.848 -13.662 22.689 1.00 90.00 169 SER A O 1
ATOM 1280 N N . PHE A 1 170 ? -8.918 -12.926 21.840 1.00 89.25 170 PHE A N 1
ATOM 1281 C CA . PHE A 1 170 ? -8.976 -11.672 22.600 1.00 89.25 170 PHE A CA 1
ATOM 1282 C C . PHE A 1 170 ? -10.105 -10.758 22.125 1.00 89.25 170 PHE A C 1
ATOM 1284 O O . PHE A 1 170 ? -10.769 -10.142 22.961 1.00 89.25 170 PHE A O 1
ATOM 1291 N N . SER A 1 171 ? -10.341 -10.701 20.816 1.00 85.75 171 SER A N 1
ATOM 1292 C CA . SER A 1 171 ? -11.403 -9.898 20.208 1.00 85.75 171 SER A CA 1
ATOM 1293 C C . SER A 1 171 ? -12.792 -10.410 20.586 1.00 85.75 171 SER A C 1
ATOM 1295 O O . SER A 1 171 ? -13.642 -9.624 20.994 1.00 85.75 171 SER A O 1
ATOM 1297 N N . GLU A 1 172 ? -13.007 -11.727 20.563 1.00 86.69 172 GLU A N 1
ATOM 1298 C CA . GLU A 1 172 ? -14.245 -12.358 21.037 1.00 86.69 172 GLU A CA 1
ATOM 1299 C C . GLU A 1 172 ? -14.513 -12.029 22.505 1.00 86.69 172 GLU A C 1
ATOM 1301 O O . GLU A 1 172 ? -15.564 -11.490 22.849 1.00 86.69 172 GLU A O 1
ATOM 1306 N N . ARG A 1 173 ? -13.517 -12.246 23.375 1.00 90.50 173 ARG A N 1
ATOM 1307 C CA . ARG A 1 173 ? -13.633 -11.923 24.805 1.00 90.50 173 ARG A CA 1
ATOM 1308 C C . ARG A 1 173 ? -13.898 -10.443 25.043 1.00 90.50 173 ARG A C 1
ATOM 1310 O O . ARG A 1 173 ? -14.580 -10.100 26.010 1.00 90.50 173 ARG A O 1
ATOM 1317 N N . TYR A 1 174 ? -13.319 -9.564 24.228 1.00 88.94 174 TYR A N 1
ATOM 1318 C CA . TYR A 1 174 ? -13.558 -8.132 24.323 1.00 88.94 174 TYR A CA 1
ATOM 1319 C C . TYR A 1 174 ? -15.012 -7.799 23.992 1.00 88.94 174 TYR A C 1
ATOM 1321 O O . TYR A 1 174 ? -15.678 -7.168 24.811 1.00 88.94 174 TYR A O 1
ATOM 1329 N N . VAL A 1 175 ? -15.525 -8.287 22.861 1.00 84.56 175 VAL A N 1
ATOM 1330 C CA . VAL A 1 175 ? -16.918 -8.084 22.435 1.00 84.56 175 VAL A CA 1
ATOM 1331 C C . VAL A 1 175 ? -17.905 -8.653 23.454 1.00 84.56 175 VAL A C 1
ATOM 1333 O O . VAL A 1 175 ? -18.837 -7.953 23.845 1.00 84.56 175 VAL A O 1
ATOM 1336 N N . ASP A 1 176 ? -17.666 -9.858 23.973 1.00 86.88 176 ASP A N 1
ATOM 1337 C CA . ASP A 1 176 ? -18.519 -10.476 24.996 1.00 86.88 176 ASP A CA 1
ATOM 1338 C C . ASP A 1 176 ? -18.557 -9.641 26.282 1.00 86.88 176 ASP A C 1
ATOM 1340 O O . ASP A 1 176 ? -19.619 -9.387 26.861 1.00 86.88 176 ASP A O 1
ATOM 1344 N N . ARG A 1 177 ? -17.390 -9.159 26.730 1.00 90.62 177 ARG A N 1
ATOM 1345 C CA . ARG A 1 177 ? -17.290 -8.291 27.912 1.00 90.62 177 ARG A CA 1
ATOM 1346 C C . ARG A 1 177 ? -17.942 -6.938 27.680 1.00 90.62 177 ARG A C 1
ATOM 1348 O O . ARG A 1 177 ? -18.564 -6.421 28.606 1.00 90.62 177 ARG A O 1
ATOM 1355 N N . MET A 1 178 ? -17.798 -6.376 26.483 1.00 83.62 178 MET A N 1
ATOM 1356 C CA . MET A 1 178 ? -18.454 -5.135 26.092 1.00 83.62 178 MET A CA 1
ATOM 1357 C C . MET A 1 178 ? -19.967 -5.316 26.080 1.00 83.62 178 MET A C 1
ATOM 1359 O O . MET A 1 178 ? -20.653 -4.501 26.679 1.00 83.62 178 MET A O 1
ATOM 1363 N N . SER A 1 179 ? -20.486 -6.407 25.514 1.00 90.00 179 SER A N 1
ATOM 1364 C CA . SER A 1 179 ? -21.919 -6.727 25.491 1.00 90.00 179 SER A CA 1
ATOM 1365 C C . SER A 1 179 ? -22.498 -6.865 26.907 1.00 90.00 179 SER A C 1
ATOM 1367 O O . SER A 1 179 ? -23.490 -6.217 27.252 1.00 90.00 179 SER A O 1
ATOM 1369 N N . ALA A 1 180 ? -21.802 -7.589 27.791 1.00 91.00 180 ALA A N 1
ATOM 1370 C CA . ALA A 1 180 ? -22.192 -7.765 29.193 1.00 91.00 180 ALA A CA 1
ATOM 1371 C C . ALA A 1 180 ? -21.950 -6.526 30.086 1.00 91.00 180 ALA A C 1
ATOM 1373 O O . ALA A 1 180 ? -22.336 -6.508 31.266 1.00 91.00 180 ALA A O 1
ATOM 1374 N N . ALA A 1 181 ? -21.280 -5.486 29.581 1.00 90.06 181 ALA A N 1
ATOM 1375 C CA . ALA A 1 181 ? -20.965 -4.300 30.362 1.00 90.06 181 ALA A CA 1
ATOM 1376 C C . ALA A 1 181 ? -22.211 -3.424 30.557 1.00 90.06 181 ALA A C 1
ATOM 1378 O O . ALA A 1 181 ? -22.644 -2.697 29.671 1.00 90.06 181 ALA A O 1
ATOM 1379 N N . THR A 1 182 ? -22.754 -3.454 31.773 1.00 91.50 182 THR A N 1
ATOM 1380 C CA . THR A 1 182 ? -23.892 -2.612 32.184 1.00 91.50 182 THR A CA 1
ATOM 1381 C C . THR A 1 182 ? -23.486 -1.264 32.777 1.00 91.50 182 THR A C 1
ATOM 1383 O O . THR A 1 182 ? -24.342 -0.478 33.166 1.00 91.50 182 THR A O 1
ATOM 1386 N N . THR A 1 183 ? -22.184 -1.000 32.923 1.00 90.88 183 THR A N 1
ATOM 1387 C CA . THR A 1 183 ? -21.678 0.256 33.487 1.00 90.88 183 THR A CA 1
ATOM 1388 C C . THR A 1 183 ? -20.421 0.706 32.765 1.00 90.88 183 THR A C 1
ATOM 1390 O O . THR A 1 183 ? -19.605 -0.106 32.326 1.00 90.88 183 THR A O 1
ATOM 1393 N N . SER A 1 184 ? -20.189 2.012 32.759 1.00 87.38 184 SER A N 1
ATOM 1394 C CA . SER A 1 184 ? -19.011 2.630 32.148 1.00 87.38 184 SER A CA 1
ATOM 1395 C C . SER A 1 184 ? -17.690 2.160 32.762 1.00 87.38 184 SER A C 1
ATOM 1397 O O . SER A 1 184 ? -16.674 2.096 32.082 1.00 87.38 184 SER A O 1
ATOM 1399 N N . ARG A 1 185 ? -17.683 1.745 34.040 1.00 88.12 185 ARG A N 1
ATOM 1400 C CA . ARG A 1 185 ? -16.503 1.111 34.658 1.00 88.12 185 ARG A CA 1
ATOM 1401 C C . ARG A 1 185 ? -16.209 -0.262 34.050 1.00 88.12 185 ARG A C 1
ATOM 1403 O O . ARG A 1 185 ? -15.048 -0.592 33.845 1.00 88.12 185 ARG A O 1
ATOM 1410 N N . LYS A 1 186 ? -17.244 -1.061 33.771 1.00 88.19 186 LYS A N 1
ATOM 1411 C CA . LYS A 1 186 ? -17.083 -2.364 33.111 1.00 88.19 186 LYS A CA 1
ATOM 1412 C C . LYS A 1 186 ? -16.611 -2.198 31.667 1.00 88.19 186 LYS A C 1
ATOM 1414 O O . LYS A 1 186 ? -15.738 -2.953 31.262 1.00 88.19 186 LYS A O 1
ATOM 1419 N N . ILE A 1 187 ? -17.111 -1.182 30.955 1.00 83.25 187 ILE A N 1
ATOM 1420 C CA . ILE A 1 187 ? -16.634 -0.824 29.609 1.00 83.25 187 ILE A CA 1
ATOM 1421 C C . ILE A 1 187 ? -15.147 -0.462 29.643 1.00 83.25 187 ILE A C 1
ATOM 1423 O O . ILE A 1 187 ? -14.361 -1.074 28.930 1.00 83.25 187 ILE A O 1
ATOM 1427 N N . VAL A 1 188 ? -14.736 0.461 30.523 1.00 83.81 188 VAL A N 1
ATOM 1428 C CA . VAL A 1 188 ? -13.315 0.832 30.672 1.00 83.81 188 VAL A CA 1
ATOM 1429 C C . VAL A 1 188 ? -12.456 -0.389 30.989 1.00 83.81 188 VAL A C 1
ATOM 1431 O O . VAL A 1 188 ? -11.426 -0.584 30.359 1.00 83.81 188 VAL A O 1
ATOM 1434 N N . ASN A 1 189 ? -12.883 -1.249 31.918 1.00 87.62 189 ASN A N 1
ATOM 1435 C CA . ASN A 1 189 ? -12.128 -2.454 32.257 1.00 87.62 189 ASN A CA 1
ATOM 1436 C C . ASN A 1 189 ? -12.016 -3.430 31.075 1.00 87.62 189 ASN A C 1
ATOM 1438 O O . ASN A 1 189 ? -10.963 -4.041 30.901 1.00 87.62 189 ASN A O 1
ATOM 1442 N N . ALA A 1 190 ? -13.083 -3.605 30.289 1.00 83.25 190 ALA A N 1
ATOM 1443 C CA . ALA A 1 190 ? -13.077 -4.460 29.106 1.00 83.25 190 ALA A CA 1
ATOM 1444 C C . ALA A 1 190 ? -12.105 -3.920 28.048 1.00 83.25 190 ALA A C 1
ATOM 1446 O O . ALA A 1 190 ? -11.252 -4.671 27.575 1.00 83.25 190 ALA A O 1
ATOM 1447 N N . THR A 1 191 ? -12.190 -2.621 27.754 1.00 83.12 191 THR A N 1
ATOM 1448 C CA . THR A 1 191 ? -11.340 -1.932 26.777 1.00 83.12 191 THR A CA 1
ATOM 1449 C C . THR A 1 191 ? -9.880 -1.904 27.215 1.00 83.12 191 THR A C 1
ATOM 1451 O O . THR A 1 191 ? -9.027 -2.353 26.460 1.00 83.12 191 THR A O 1
ATOM 1454 N N . ASP A 1 192 ? -9.570 -1.478 28.442 1.00 80.81 192 ASP A N 1
ATOM 1455 C CA . ASP A 1 192 ? -8.187 -1.432 28.937 1.00 80.81 192 ASP A CA 1
ATOM 1456 C C . ASP A 1 192 ? -7.564 -2.844 28.998 1.00 80.81 192 ASP A C 1
ATOM 1458 O O . ASP A 1 192 ? -6.411 -3.021 28.614 1.00 80.81 192 ASP A O 1
ATOM 1462 N N . SER A 1 193 ? -8.332 -3.878 29.377 1.00 84.88 193 SER A N 1
ATOM 1463 C CA . SER A 1 193 ? -7.839 -5.269 29.353 1.00 84.88 193 SER A CA 1
ATOM 1464 C C . SER A 1 193 ? -7.507 -5.752 27.940 1.00 84.88 193 SER A C 1
ATOM 1466 O O . SER A 1 193 ? -6.561 -6.518 27.760 1.00 84.88 193 SER A O 1
ATOM 1468 N N . PHE A 1 194 ? -8.306 -5.353 26.947 1.00 86.38 194 PHE A N 1
ATOM 1469 C CA . PHE A 1 194 ? -8.052 -5.686 25.550 1.00 86.38 194 PHE A CA 1
ATOM 1470 C C . PHE A 1 194 ? -6.825 -4.932 25.029 1.00 86.38 194 PHE A C 1
ATOM 1472 O O . PHE A 1 194 ? -5.931 -5.558 24.470 1.00 86.38 194 PHE A O 1
ATOM 1479 N N . VAL A 1 195 ? -6.715 -3.631 25.317 1.00 83.00 195 VAL A N 1
ATOM 1480 C CA . VAL A 1 195 ? -5.535 -2.814 24.988 1.00 83.00 195 VAL A CA 1
ATOM 1481 C C . VAL A 1 195 ? -4.256 -3.440 25.541 1.00 83.00 195 VAL A C 1
ATOM 1483 O O . VAL A 1 195 ? -3.288 -3.595 24.802 1.00 83.00 195 VAL A O 1
ATOM 1486 N N . ASP A 1 196 ? -4.250 -3.858 26.807 1.00 86.69 196 ASP A N 1
ATOM 1487 C CA . ASP A 1 196 ? -3.083 -4.493 27.426 1.00 86.69 196 ASP A CA 1
ATOM 1488 C C . ASP A 1 196 ? -2.731 -5.844 26.788 1.00 86.69 196 ASP A C 1
ATOM 1490 O O . ASP A 1 196 ? -1.552 -6.197 26.702 1.00 86.69 196 ASP A O 1
ATOM 1494 N N . ALA A 1 197 ? -3.734 -6.611 26.347 1.00 87.06 197 ALA A N 1
ATOM 1495 C CA . ALA A 1 197 ? -3.516 -7.865 25.634 1.00 87.06 197 ALA A CA 1
ATOM 1496 C C . ALA A 1 197 ? -2.890 -7.613 24.255 1.00 87.06 197 ALA A C 1
ATOM 1498 O O . ALA A 1 197 ? -1.842 -8.184 23.960 1.00 87.06 197 ALA A O 1
ATOM 1499 N N . ILE A 1 198 ? -3.458 -6.699 23.460 1.00 85.31 198 ILE A N 1
ATOM 1500 C CA . ILE A 1 198 ? -2.933 -6.350 22.131 1.00 85.31 198 ILE A CA 1
ATOM 1501 C C . ILE A 1 198 ? -1.534 -5.754 22.237 1.00 85.31 198 ILE A C 1
ATOM 1503 O O . ILE A 1 198 ? -0.632 -6.167 21.513 1.00 85.31 198 ILE A O 1
ATOM 1507 N N . LYS A 1 199 ? -1.295 -4.872 23.211 1.00 86.50 199 LYS A N 1
ATOM 1508 C CA . LYS A 1 199 ? 0.024 -4.276 23.439 1.00 86.50 199 LYS A CA 1
ATOM 1509 C C . LYS A 1 199 ? 1.124 -5.317 23.660 1.00 86.50 199 LYS A C 1
ATOM 1511 O O . LYS A 1 199 ? 2.253 -5.109 23.224 1.00 86.50 199 LYS A O 1
ATOM 1516 N N . LYS A 1 200 ? 0.812 -6.436 24.320 1.00 89.44 200 LYS A N 1
ATOM 1517 C CA . LYS A 1 200 ? 1.761 -7.547 24.518 1.00 89.44 200 LYS A CA 1
ATOM 1518 C C . LYS A 1 200 ? 2.006 -8.353 23.245 1.00 89.44 200 LYS A C 1
ATOM 1520 O O . LYS A 1 200 ? 3.071 -8.943 23.123 1.00 89.44 200 LYS A O 1
ATOM 1525 N N . MET A 1 201 ? 1.047 -8.362 22.322 1.00 86.94 201 MET A N 1
ATOM 1526 C CA . MET A 1 201 ? 1.153 -9.057 21.040 1.00 86.94 201 MET A CA 1
ATOM 1527 C C . MET A 1 201 ? 1.874 -8.232 19.971 1.00 86.94 201 MET A C 1
ATOM 1529 O O . MET A 1 201 ? 2.451 -8.819 19.067 1.00 86.94 201 MET A O 1
ATOM 1533 N N . ILE A 1 202 ? 1.888 -6.895 20.068 1.00 83.94 202 ILE A N 1
ATOM 1534 C CA . ILE A 1 202 ? 2.503 -6.007 19.060 1.00 83.94 202 ILE A CA 1
ATOM 1535 C C . ILE A 1 202 ? 3.923 -6.423 18.643 1.00 83.94 202 ILE A C 1
ATOM 1537 O O . ILE A 1 202 ? 4.186 -6.409 17.443 1.00 83.94 202 ILE A O 1
ATOM 1541 N N . PRO A 1 203 ? 4.855 -6.782 19.551 1.00 86.00 203 PRO A N 1
ATOM 1542 C CA . PRO A 1 203 ? 6.192 -7.207 19.135 1.00 86.00 203 PRO A CA 1
ATOM 1543 C C . PRO A 1 203 ? 6.163 -8.427 18.205 1.00 86.00 203 PRO A C 1
ATOM 1545 O O . PRO A 1 203 ? 6.835 -8.431 17.178 1.00 86.00 203 PRO A O 1
ATOM 1548 N N . GLU A 1 204 ? 5.337 -9.422 18.534 1.00 82.94 204 GLU A N 1
ATOM 1549 C CA . GLU A 1 204 ? 5.152 -10.635 17.735 1.00 82.94 204 GLU A CA 1
ATOM 1550 C C . GLU A 1 204 ? 4.439 -10.317 16.411 1.00 82.94 204 GLU A C 1
ATOM 1552 O O . GLU A 1 204 ? 4.906 -10.718 15.347 1.00 82.94 204 GLU A O 1
ATOM 1557 N N . MET A 1 205 ? 3.386 -9.491 16.452 1.00 83.56 205 MET A N 1
ATOM 1558 C CA . MET A 1 205 ? 2.688 -8.998 15.260 1.00 83.56 205 MET A CA 1
ATOM 1559 C C . MET A 1 205 ? 3.624 -8.255 14.309 1.00 83.56 205 MET A C 1
ATOM 1561 O O . MET A 1 205 ? 3.517 -8.442 13.106 1.00 83.56 205 MET A O 1
ATOM 1565 N N . LYS A 1 206 ? 4.547 -7.435 14.825 1.00 82.06 206 LYS A N 1
ATOM 1566 C CA . LYS A 1 206 ? 5.550 -6.724 14.017 1.00 82.06 206 LYS A CA 1
ATOM 1567 C C . LYS A 1 206 ? 6.575 -7.678 13.421 1.00 82.06 206 LYS A C 1
ATOM 1569 O O . LYS A 1 206 ? 6.931 -7.508 12.263 1.00 82.06 206 LYS A O 1
ATOM 1574 N N . SER A 1 207 ? 7.013 -8.687 14.175 1.00 81.25 207 SER A N 1
ATOM 1575 C CA . SER A 1 207 ? 7.946 -9.697 13.659 1.00 81.25 207 SER A CA 1
ATOM 1576 C C . SER A 1 207 ? 7.344 -10.596 12.577 1.00 81.25 207 SER A C 1
ATOM 1578 O O . SER A 1 207 ? 8.094 -11.123 11.763 1.00 81.25 207 SER A O 1
ATOM 1580 N N . LEU A 1 208 ? 6.014 -10.750 12.573 1.00 80.38 208 LEU A N 1
ATOM 1581 C CA . LEU A 1 208 ? 5.266 -11.579 11.624 1.00 80.38 208 LEU A CA 1
ATOM 1582 C C . LEU A 1 208 ? 4.460 -10.761 10.596 1.00 80.38 208 LEU A C 1
ATOM 1584 O O . LEU A 1 208 ? 3.673 -11.326 9.838 1.00 80.38 208 LEU A O 1
ATOM 1588 N N . ALA A 1 209 ? 4.601 -9.430 10.593 1.00 75.81 209 ALA A N 1
ATOM 1589 C CA . ALA A 1 209 ? 3.719 -8.524 9.857 1.00 75.81 209 ALA A CA 1
ATOM 1590 C C . ALA A 1 209 ? 3.762 -8.774 8.354 1.00 75.81 209 ALA A C 1
ATOM 1592 O O . ALA A 1 209 ? 2.716 -8.866 7.710 1.00 75.81 209 ALA A O 1
ATOM 1593 N N . ASP A 1 210 ? 4.972 -8.903 7.817 1.00 69.50 210 ASP A N 1
ATOM 1594 C CA . ASP A 1 210 ? 5.168 -9.144 6.399 1.00 69.50 210 ASP A CA 1
ATOM 1595 C C . ASP A 1 210 ? 4.583 -10.510 6.044 1.00 69.50 210 ASP A C 1
ATOM 1597 O O . ASP A 1 210 ? 3.697 -10.569 5.200 1.00 69.50 210 ASP A O 1
ATOM 1601 N N . GLN A 1 211 ? 4.912 -11.579 6.782 1.00 74.44 211 GLN A N 1
ATOM 1602 C CA . GLN A 1 211 ? 4.396 -12.928 6.515 1.00 74.44 211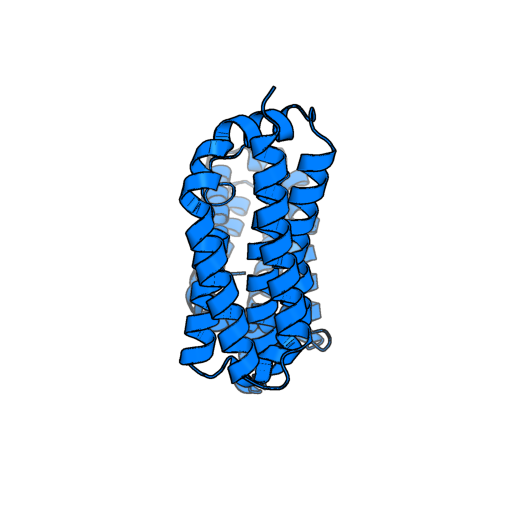 GLN A CA 1
ATOM 1603 C C . GLN A 1 211 ? 2.866 -13.013 6.581 1.00 74.44 211 GLN A C 1
ATOM 1605 O O . GLN A 1 211 ? 2.255 -13.685 5.752 1.00 74.44 211 GLN A O 1
ATOM 1610 N N . ILE A 1 212 ? 2.224 -12.317 7.524 1.00 74.69 212 ILE A N 1
ATOM 1611 C CA . ILE A 1 212 ? 0.758 -12.247 7.597 1.00 74.69 212 ILE A CA 1
ATOM 1612 C C . ILE A 1 212 ? 0.191 -11.629 6.323 1.00 74.69 212 ILE A C 1
ATOM 1614 O O . ILE A 1 212 ? -0.739 -12.186 5.738 1.00 74.69 212 ILE A O 1
ATOM 1618 N N . LYS A 1 213 ? 0.756 -10.507 5.865 1.00 71.62 213 LYS A N 1
ATOM 1619 C CA . LYS A 1 213 ? 0.312 -9.860 4.626 1.00 71.62 213 LYS A CA 1
ATOM 1620 C C . LYS A 1 213 ? 0.518 -10.776 3.422 1.00 71.62 213 LYS A C 1
ATOM 1622 O O . LYS A 1 213 ? -0.416 -10.945 2.644 1.00 71.62 213 LYS A O 1
ATOM 1627 N N . LEU A 1 214 ? 1.672 -11.445 3.332 1.00 69.38 214 LEU A N 1
ATOM 1628 C CA . LEU A 1 214 ? 1.956 -12.437 2.290 1.00 69.38 214 LEU A CA 1
ATOM 1629 C C . LEU A 1 214 ? 0.880 -13.525 2.242 1.00 69.38 214 LEU A C 1
ATOM 1631 O O . LEU A 1 214 ? 0.300 -13.778 1.190 1.00 69.38 214 LEU A O 1
ATOM 1635 N N . ILE A 1 215 ? 0.574 -14.151 3.381 1.00 72.88 215 ILE A N 1
ATOM 1636 C CA . ILE A 1 215 ? -0.378 -15.266 3.431 1.00 72.88 215 ILE A CA 1
ATOM 1637 C C . ILE A 1 215 ? -1.808 -14.799 3.141 1.00 72.88 215 ILE A C 1
ATOM 1639 O O . ILE A 1 215 ? -2.548 -15.482 2.437 1.00 72.88 215 ILE A O 1
ATOM 1643 N N . MET A 1 216 ? -2.214 -13.628 3.635 1.00 69.81 216 MET A N 1
ATOM 1644 C CA . MET A 1 216 ? -3.569 -13.104 3.423 1.00 69.81 216 MET A CA 1
ATOM 1645 C C . MET A 1 216 ? -3.893 -12.835 1.946 1.00 69.81 216 MET A C 1
ATOM 1647 O O . MET A 1 216 ? -5.067 -12.901 1.558 1.00 69.81 216 MET A O 1
ATOM 1651 N N . MET A 1 217 ? -2.861 -12.578 1.139 1.00 64.69 217 MET A N 1
ATOM 1652 C CA . MET A 1 217 ? -2.945 -12.333 -0.302 1.00 64.69 217 MET A CA 1
ATOM 1653 C C . MET A 1 217 ? -2.886 -13.607 -1.152 1.00 64.69 217 MET A C 1
ATOM 1655 O O . MET A 1 217 ? -3.205 -13.557 -2.343 1.00 64.69 217 MET A O 1
ATOM 1659 N N . ARG A 1 218 ? -2.525 -14.751 -0.560 1.00 66.06 218 ARG A N 1
ATOM 1660 C CA . ARG A 1 218 ? -2.482 -16.028 -1.273 1.00 66.06 218 ARG A CA 1
ATOM 1661 C C . ARG A 1 218 ? -3.892 -16.523 -1.623 1.00 66.06 218 ARG A C 1
ATOM 1663 O O . ARG A 1 218 ? -4.781 -16.503 -0.763 1.00 66.06 218 ARG A O 1
ATOM 1670 N N . PRO A 1 219 ? -4.111 -17.019 -2.856 1.00 61.94 219 PRO A N 1
ATOM 1671 C CA . PRO A 1 219 ? -5.373 -17.654 -3.231 1.00 61.94 219 PRO A CA 1
ATOM 1672 C C . PRO A 1 219 ? -5.585 -19.001 -2.518 1.00 61.94 219 PRO A C 1
ATOM 1674 O O . PRO A 1 219 ? -6.725 -19.416 -2.340 1.00 61.94 219 PRO A O 1
ATOM 1677 N N . ASP A 1 220 ? -4.505 -19.658 -2.083 1.00 69.75 220 ASP A N 1
ATOM 1678 C CA . ASP A 1 220 ? -4.468 -20.971 -1.425 1.00 69.75 220 ASP A CA 1
ATOM 1679 C C . ASP A 1 220 ? -4.184 -20.886 0.088 1.00 69.75 220 ASP A C 1
ATOM 1681 O O . ASP A 1 220 ? -3.580 -21.785 0.673 1.00 69.75 220 ASP A O 1
ATOM 1685 N N . LYS A 1 221 ? -4.582 -19.789 0.741 1.00 76.81 221 LYS A N 1
ATOM 1686 C CA . LYS A 1 221 ? -4.350 -19.603 2.180 1.00 76.81 221 LYS A CA 1
ATOM 1687 C C . LYS A 1 221 ? -4.997 -20.712 3.031 1.00 76.81 221 LYS A C 1
ATOM 1689 O O . LYS A 1 221 ? -6.106 -21.147 2.712 1.00 76.81 221 LYS A O 1
ATOM 1694 N N . PRO A 1 222 ? -4.357 -21.120 4.144 1.00 80.88 222 PRO A N 1
ATOM 1695 C CA . PRO A 1 222 ? -4.924 -22.097 5.068 1.00 80.88 222 PRO A CA 1
ATOM 1696 C C . PRO A 1 222 ? -6.334 -21.726 5.541 1.00 80.88 222 PRO A C 1
ATOM 1698 O O . PRO A 1 222 ? -6.643 -20.549 5.780 1.00 80.88 222 PRO A O 1
ATOM 1701 N N . GLU A 1 223 ? -7.180 -22.740 5.722 1.00 85.69 223 GLU A N 1
ATOM 1702 C CA . GLU A 1 223 ? -8.555 -22.562 6.196 1.00 85.69 223 GLU A CA 1
ATOM 1703 C C . GLU A 1 223 ? -8.591 -21.885 7.571 1.00 85.69 223 GLU A C 1
ATOM 1705 O O . GLU A 1 223 ? -9.445 -21.037 7.825 1.00 85.69 223 GLU A O 1
ATOM 1710 N N . GLU A 1 224 ? -7.627 -22.188 8.441 1.00 85.75 224 GLU A N 1
ATOM 1711 C CA . GLU A 1 224 ? -7.493 -21.594 9.768 1.00 85.75 224 GLU A CA 1
ATOM 1712 C C . GLU A 1 224 ? -7.275 -20.082 9.698 1.00 85.75 224 GLU A C 1
ATOM 1714 O O . GLU A 1 224 ? -7.905 -19.332 10.443 1.00 85.75 224 GLU A O 1
ATOM 1719 N N . ILE A 1 225 ? -6.428 -19.616 8.778 1.00 84.12 225 ILE A N 1
ATOM 1720 C CA . ILE A 1 225 ? -6.150 -18.185 8.599 1.00 84.12 225 ILE A CA 1
ATOM 1721 C C . ILE A 1 225 ? -7.396 -17.461 8.093 1.00 84.12 225 ILE A C 1
ATOM 1723 O O . ILE A 1 225 ? -7.757 -16.410 8.628 1.00 84.12 225 ILE A O 1
ATOM 1727 N N . THR A 1 226 ? -8.097 -18.054 7.123 1.00 84.00 226 THR A N 1
ATOM 1728 C CA . THR A 1 226 ? -9.373 -17.517 6.624 1.00 84.00 226 THR A CA 1
ATOM 1729 C C . THR A 1 226 ? -10.401 -17.433 7.750 1.00 84.00 226 THR A C 1
ATOM 1731 O O . THR A 1 226 ? -10.961 -16.367 7.998 1.00 84.00 226 THR A O 1
ATOM 1734 N N . LYS A 1 227 ? -10.562 -18.515 8.518 1.00 89.56 227 LYS A N 1
ATOM 1735 C CA . LYS A 1 227 ? -11.459 -18.579 9.674 1.00 89.56 227 LYS A CA 1
ATOM 1736 C C . LYS A 1 227 ? -11.160 -17.487 10.702 1.00 89.56 227 LYS A C 1
ATOM 1738 O O . LYS A 1 227 ? -12.082 -16.817 11.159 1.00 89.56 227 LYS A O 1
ATOM 1743 N N . TYR A 1 228 ? -9.900 -17.302 11.099 1.00 88.12 228 TYR A N 1
ATOM 1744 C CA . TYR A 1 228 ? -9.557 -16.287 12.100 1.00 88.12 228 TYR A CA 1
ATOM 1745 C C . TYR A 1 228 ? -9.714 -14.863 11.566 1.00 88.12 228 TYR A C 1
ATOM 1747 O O . TYR A 1 228 ? -10.145 -13.988 12.315 1.00 88.12 228 TYR A O 1
ATOM 1755 N N . SER A 1 229 ? -9.433 -14.629 10.282 1.00 82.12 229 SER A N 1
ATOM 1756 C CA . SER A 1 229 ? -9.702 -13.338 9.643 1.00 82.12 229 SER A CA 1
ATOM 1757 C C . SER A 1 229 ? -11.197 -13.007 9.638 1.00 82.12 229 SER A C 1
ATOM 1759 O O . SER A 1 229 ? -11.577 -11.901 10.028 1.00 82.12 229 SER A O 1
ATOM 1761 N N . ASP A 1 230 ? -12.048 -13.975 9.290 1.00 83.69 230 ASP A N 1
ATOM 1762 C CA . ASP A 1 230 ? -13.502 -13.801 9.298 1.00 83.69 230 ASP A CA 1
ATOM 1763 C C . ASP A 1 230 ? -14.033 -13.536 10.712 1.00 83.69 230 ASP A C 1
ATOM 1765 O O . ASP A 1 230 ? -14.840 -12.624 10.904 1.00 83.69 230 ASP A O 1
ATOM 1769 N N . ILE A 1 231 ? -13.523 -14.254 11.724 1.00 84.50 231 ILE A N 1
ATOM 1770 C CA . ILE A 1 231 ? -13.853 -13.994 13.134 1.00 84.50 231 ILE A CA 1
ATOM 1771 C C . ILE A 1 231 ? -13.463 -12.567 13.523 1.00 84.50 231 ILE A C 1
ATOM 1773 O O . ILE A 1 231 ? -14.270 -11.857 14.119 1.00 84.50 231 ILE A O 1
ATOM 1777 N N . LEU A 1 232 ? -12.251 -12.117 13.185 1.00 82.75 232 LEU A N 1
ATOM 1778 C CA . LEU A 1 232 ? -11.793 -10.762 13.505 1.00 82.75 232 LEU A CA 1
ATOM 1779 C C . LEU A 1 232 ? -12.672 -9.699 12.837 1.00 82.75 232 LEU A C 1
ATOM 1781 O O . LEU A 1 232 ? -13.096 -8.754 13.506 1.00 82.75 232 LEU A O 1
ATOM 1785 N N . LYS A 1 233 ? -13.002 -9.879 11.552 1.00 81.69 233 LYS A N 1
ATOM 1786 C CA . LYS A 1 233 ? -13.876 -8.972 10.799 1.00 81.69 233 LYS A CA 1
ATOM 1787 C C . LYS A 1 233 ? -15.278 -8.909 11.400 1.00 81.69 233 LYS A C 1
ATOM 1789 O O . LYS A 1 233 ? -15.809 -7.816 11.585 1.00 81.69 233 LYS A O 1
ATOM 1794 N N . GLN A 1 234 ? -15.857 -10.055 11.747 1.00 81.50 234 GLN A N 1
ATOM 1795 C CA . GLN A 1 234 ? -17.173 -10.113 12.374 1.00 81.50 234 GLN A CA 1
ATOM 1796 C C . GLN A 1 234 ? -17.156 -9.474 13.768 1.00 81.50 234 GLN A C 1
ATOM 1798 O O . GLN A 1 234 ? -18.000 -8.635 14.078 1.00 81.50 234 GLN A O 1
ATOM 1803 N N . LYS A 1 235 ? -16.186 -9.841 14.613 1.00 83.75 235 LYS A N 1
ATOM 1804 C CA . LYS A 1 235 ? -16.150 -9.429 16.020 1.00 83.75 235 LYS A CA 1
ATOM 1805 C C . LYS A 1 235 ? -15.794 -7.959 16.182 1.00 83.75 235 LYS A C 1
ATOM 1807 O O . LYS A 1 235 ? -16.529 -7.232 16.843 1.00 83.75 235 LYS A O 1
ATOM 1812 N N . LEU A 1 236 ? -14.696 -7.501 15.584 1.00 79.88 236 LEU A N 1
ATOM 1813 C CA . LEU A 1 236 ? -14.256 -6.106 15.708 1.00 79.88 236 LEU A CA 1
ATOM 1814 C C . LEU A 1 236 ? -15.002 -5.154 14.763 1.00 79.88 236 LEU A C 1
ATOM 1816 O O . LEU A 1 236 ? -15.015 -3.950 15.013 1.00 79.88 236 LEU A O 1
ATOM 1820 N N . GLY A 1 237 ? -15.629 -5.676 13.706 1.00 78.62 237 GLY A N 1
ATOM 1821 C CA . GLY A 1 237 ? -16.465 -4.912 12.786 1.00 78.62 237 GLY A CA 1
ATOM 1822 C C . GLY A 1 237 ? -17.924 -4.877 13.227 1.00 78.62 237 GLY A C 1
ATOM 1823 O O . GLY A 1 237 ? -18.355 -3.940 13.902 1.00 78.62 237 GLY A O 1
ATOM 1824 N N . ASP A 1 238 ? -18.695 -5.879 12.814 1.00 81.88 238 ASP A N 1
ATOM 1825 C CA . ASP A 1 238 ? -20.157 -5.862 12.918 1.00 81.88 238 ASP A CA 1
ATOM 1826 C C . ASP A 1 238 ? -20.650 -5.978 14.368 1.00 81.88 238 ASP A C 1
ATOM 1828 O O . ASP A 1 238 ? -21.453 -5.150 14.815 1.00 81.88 238 ASP A O 1
ATOM 1832 N N . ASP A 1 239 ? -20.134 -6.948 15.131 1.00 82.19 239 ASP A N 1
ATOM 1833 C CA . ASP A 1 239 ? -20.588 -7.207 16.501 1.00 82.19 239 ASP A CA 1
ATOM 1834 C C . ASP A 1 239 ? -20.214 -6.044 17.433 1.00 82.19 239 ASP A C 1
ATOM 1836 O O . ASP A 1 239 ? -21.062 -5.525 18.164 1.00 82.19 239 ASP A O 1
ATOM 1840 N N . LEU A 1 240 ? -18.958 -5.582 17.396 1.00 80.19 240 LEU A N 1
ATOM 1841 C CA . LEU A 1 240 ? -18.513 -4.458 18.221 1.00 80.19 240 LEU A CA 1
ATOM 1842 C C . LEU A 1 240 ? -19.280 -3.174 17.885 1.00 80.19 240 LEU A C 1
ATOM 1844 O O . LEU A 1 240 ? -19.673 -2.443 18.796 1.00 80.19 240 LEU A O 1
ATOM 1848 N N . LYS A 1 241 ? -19.547 -2.905 16.601 1.00 82.69 241 LYS A N 1
ATOM 1849 C CA . LYS A 1 241 ? -20.342 -1.743 16.180 1.00 82.69 241 LYS A CA 1
ATOM 1850 C C . LYS A 1 241 ? -21.773 -1.814 16.709 1.00 82.69 241 LYS A C 1
ATOM 1852 O O . LYS A 1 241 ? -22.299 -0.794 17.159 1.00 82.69 241 LYS A O 1
ATOM 1857 N N . ALA A 1 242 ? -22.392 -2.995 16.696 1.00 83.50 242 ALA A N 1
ATOM 1858 C CA . ALA A 1 242 ? -23.713 -3.202 17.283 1.00 83.50 242 ALA A CA 1
ATOM 1859 C C . ALA A 1 242 ? -23.701 -2.948 18.800 1.00 83.50 242 ALA A C 1
ATOM 1861 O O . ALA A 1 242 ? -24.537 -2.193 19.299 1.00 83.50 242 ALA A O 1
ATOM 1862 N N . VAL A 1 243 ? -22.709 -3.490 19.515 1.00 82.56 243 VAL A N 1
ATOM 1863 C CA . VAL A 1 243 ? -22.558 -3.301 20.967 1.00 82.56 243 VAL A CA 1
ATOM 1864 C C . VAL A 1 243 ? -22.309 -1.834 21.329 1.00 82.56 243 VAL A C 1
ATOM 1866 O O . VAL A 1 243 ? -22.906 -1.328 22.276 1.00 82.56 243 VAL A O 1
ATOM 1869 N N . ILE A 1 244 ? -21.462 -1.121 20.580 1.00 81.44 244 ILE A N 1
ATOM 1870 C CA . ILE A 1 244 ? -21.200 0.308 20.809 1.00 81.44 244 ILE A CA 1
ATOM 1871 C C . ILE A 1 244 ? -22.478 1.127 20.616 1.00 81.44 244 ILE A C 1
ATOM 1873 O O . ILE A 1 244 ? -22.768 1.995 21.436 1.00 81.44 244 ILE A O 1
ATOM 1877 N N . LYS A 1 245 ? -23.261 0.828 19.571 1.00 84.50 245 LYS A N 1
ATOM 1878 C CA . LYS A 1 245 ? -24.534 1.508 19.303 1.00 84.50 245 LYS A CA 1
ATOM 1879 C C . LYS A 1 245 ? -25.558 1.264 20.412 1.00 84.50 245 LYS A C 1
ATOM 1881 O O . LYS A 1 245 ? -26.233 2.194 20.831 1.00 84.50 245 LYS A O 1
ATOM 1886 N N . GLU A 1 246 ? -25.659 0.036 20.914 1.00 88.44 246 GLU A N 1
ATOM 1887 C CA . GLU A 1 246 ? -26.537 -0.296 22.045 1.00 88.44 246 GLU A CA 1
ATOM 1888 C C . GLU A 1 246 ? -26.137 0.454 23.329 1.00 88.44 246 GLU A C 1
ATOM 1890 O O . GLU A 1 246 ? -26.977 0.737 24.179 1.00 88.44 246 GLU A O 1
ATOM 1895 N N . LYS A 1 247 ? -24.850 0.793 23.474 1.00 85.50 247 LYS A N 1
ATOM 1896 C CA . LYS A 1 247 ? -24.276 1.382 24.693 1.00 85.50 247 LYS A CA 1
ATOM 1897 C C . LYS A 1 247 ? -23.880 2.851 24.543 1.00 85.50 247 LYS A C 1
ATOM 1899 O O . LYS A 1 247 ? -23.067 3.340 25.328 1.00 85.50 247 LYS A O 1
ATOM 1904 N N . GLU A 1 248 ? -24.469 3.560 23.582 1.00 86.19 248 GLU A N 1
ATOM 1905 C CA . GLU A 1 248 ? -24.135 4.944 23.218 1.00 86.19 248 GLU A CA 1
ATOM 1906 C C . GLU A 1 248 ? -24.090 5.897 24.428 1.00 86.19 248 GLU A C 1
ATOM 1908 O O . GLU A 1 248 ? -23.130 6.650 24.595 1.00 86.19 248 GLU A O 1
ATOM 1913 N N . GLU A 1 249 ? -25.064 5.802 25.338 1.00 84.31 249 GLU A N 1
ATOM 1914 C CA . GLU A 1 249 ? -25.121 6.640 26.545 1.00 84.31 249 GLU A CA 1
ATOM 1915 C C . GLU A 1 249 ? -23.892 6.468 27.450 1.00 84.31 249 GLU A C 1
ATOM 1917 O O . GLU A 1 249 ? -23.337 7.450 27.946 1.00 84.31 249 GLU A O 1
ATOM 1922 N N . LEU A 1 250 ? -23.426 5.229 27.633 1.00 84.94 250 LEU A N 1
ATOM 1923 C CA . LEU A 1 250 ? -22.240 4.931 28.439 1.00 84.94 250 LEU A CA 1
ATOM 1924 C C . LEU A 1 250 ? -20.952 5.343 27.709 1.00 84.94 250 LEU A C 1
ATOM 1926 O O . LEU A 1 250 ? -19.985 5.763 28.347 1.00 84.94 250 LEU A O 1
ATOM 1930 N N . MET A 1 251 ? -20.933 5.251 26.374 1.00 79.56 251 MET A N 1
ATOM 1931 C CA . MET A 1 251 ? -19.780 5.612 25.538 1.00 79.56 251 MET A CA 1
ATOM 1932 C C . MET A 1 251 ? -19.471 7.115 25.560 1.00 79.56 251 MET A C 1
ATOM 1934 O O . MET A 1 251 ? -18.306 7.499 25.442 1.00 79.56 251 MET A O 1
ATOM 1938 N N . ASN A 1 252 ? -20.484 7.953 25.797 1.00 83.69 252 ASN A N 1
ATOM 1939 C CA . ASN A 1 252 ? -20.341 9.407 25.913 1.00 83.69 252 ASN A CA 1
ATOM 1940 C C . ASN A 1 252 ? -19.693 9.863 27.234 1.00 83.69 252 ASN A C 1
ATOM 1942 O O . ASN A 1 252 ? -19.340 11.035 27.386 1.00 83.69 252 ASN A O 1
ATOM 1946 N N . GLU A 1 253 ? -19.488 8.965 28.202 1.00 84.94 253 GLU A N 1
ATOM 1947 C CA . GLU A 1 253 ? -18.788 9.318 29.433 1.00 84.94 253 GLU A CA 1
ATOM 1948 C C . GLU A 1 253 ? -17.292 9.572 29.196 1.00 84.94 253 GLU A C 1
ATOM 1950 O O . GLU A 1 253 ? -16.568 8.757 28.620 1.00 84.94 253 GLU A O 1
ATOM 1955 N N . GLN A 1 254 ? -16.772 10.662 29.770 1.00 83.44 254 GLN A N 1
ATOM 1956 C CA . GLN A 1 254 ? -15.377 11.090 29.598 1.00 83.44 254 GLN A CA 1
ATOM 1957 C C . GLN A 1 254 ? -14.345 9.988 29.913 1.00 83.44 254 GLN A C 1
ATOM 1959 O O . GLN A 1 254 ? -13.306 9.889 29.260 1.00 83.44 254 GLN A O 1
ATOM 1964 N N . LYS A 1 255 ? -14.609 9.146 30.920 1.00 82.19 255 LYS A N 1
ATOM 1965 C CA . LYS A 1 255 ? -13.705 8.045 31.295 1.00 82.19 255 LYS A CA 1
ATOM 1966 C C . LYS A 1 255 ? -13.677 6.918 30.256 1.00 82.19 255 LYS A C 1
ATOM 1968 O O . LYS A 1 255 ? -12.627 6.310 30.070 1.00 82.19 255 LYS A O 1
ATOM 1973 N N . VAL A 1 256 ? -14.796 6.677 29.571 1.00 77.38 256 VAL A N 1
ATOM 1974 C CA . VAL A 1 256 ? -14.894 5.696 28.484 1.00 77.38 256 VAL A CA 1
ATOM 1975 C C . VAL A 1 256 ? -14.185 6.235 27.251 1.00 77.38 256 VAL A C 1
ATOM 1977 O O . VAL A 1 256 ? -13.316 5.551 26.721 1.00 77.38 256 VAL A O 1
ATOM 1980 N N . SER A 1 257 ? -14.432 7.497 26.888 1.00 78.38 257 SER A N 1
ATOM 1981 C CA . SER A 1 257 ? -13.738 8.175 25.784 1.00 78.38 257 SER A CA 1
ATOM 1982 C C . SER A 1 257 ? -12.207 8.110 25.915 1.00 78.38 257 SER A C 1
ATOM 1984 O O . SER A 1 257 ? -11.520 7.766 24.956 1.00 78.38 257 SER A O 1
ATOM 1986 N N . LYS A 1 258 ? -11.651 8.322 27.119 1.00 78.31 258 LYS A N 1
ATOM 1987 C CA . LYS A 1 258 ? -10.202 8.161 27.363 1.00 78.31 258 LYS A CA 1
ATOM 1988 C C . LYS A 1 258 ? -9.700 6.738 27.105 1.00 78.31 258 LYS A C 1
ATOM 1990 O O . LYS A 1 258 ? -8.627 6.572 26.535 1.00 78.31 258 LYS A O 1
ATOM 1995 N N . SER A 1 259 ? -10.440 5.722 27.546 1.00 75.38 259 SER A N 1
ATOM 1996 C CA . SER A 1 259 ? -10.070 4.312 27.349 1.00 75.38 259 SER A CA 1
ATOM 1997 C C . SER A 1 259 ? -10.179 3.907 25.873 1.00 75.38 259 SER A C 1
ATOM 1999 O O . SER A 1 259 ? -9.256 3.306 25.331 1.00 75.38 259 SER A O 1
ATOM 2001 N N . VAL A 1 260 ? -11.229 4.351 25.176 1.00 76.38 260 VAL A N 1
ATOM 2002 C CA . VAL A 1 260 ? -11.388 4.176 23.721 1.00 76.38 260 VAL A CA 1
ATOM 2003 C C . VAL A 1 260 ? -10.279 4.893 22.945 1.00 76.38 260 VAL A C 1
ATOM 2005 O O . VAL A 1 260 ? -9.780 4.359 21.963 1.00 76.38 260 VAL A O 1
ATOM 2008 N N . GLY A 1 261 ? -9.815 6.055 23.411 1.00 71.69 261 GLY A N 1
ATOM 2009 C CA . GLY A 1 261 ? -8.652 6.733 22.833 1.00 71.69 261 GLY A CA 1
ATOM 2010 C C . GLY A 1 261 ? -7.373 5.889 22.895 1.00 71.69 261 GLY A C 1
ATOM 2011 O O . GLY A 1 261 ? -6.628 5.841 21.920 1.00 71.69 261 GLY A O 1
ATOM 2012 N N . LYS A 1 262 ? -7.141 5.159 24.000 1.00 77.62 262 LYS A N 1
ATOM 2013 C CA . LYS A 1 262 ? -6.027 4.194 24.093 1.00 77.62 262 LYS A CA 1
ATOM 2014 C C . LYS A 1 262 ? -6.199 3.038 23.111 1.00 77.62 262 LYS A C 1
ATOM 2016 O O . LYS A 1 262 ? -5.213 2.586 22.541 1.00 77.62 262 LYS A O 1
ATOM 2021 N N . LEU A 1 263 ? -7.436 2.574 22.917 1.00 74.75 263 LEU A N 1
ATOM 2022 C CA . LEU A 1 263 ? -7.754 1.553 21.922 1.00 74.75 263 LEU A CA 1
ATOM 2023 C C . LEU A 1 263 ? -7.453 2.043 20.498 1.00 74.75 263 LEU A C 1
ATOM 2025 O O . LEU A 1 263 ? -6.796 1.339 19.745 1.00 74.75 263 LEU A O 1
ATOM 2029 N N . GLY A 1 264 ? -7.849 3.266 20.143 1.00 73.31 264 GLY A N 1
ATOM 2030 C CA . GLY A 1 264 ? -7.495 3.852 18.847 1.00 73.31 264 GLY A CA 1
ATOM 2031 C C . GLY A 1 264 ? -5.980 3.967 18.656 1.00 73.31 264 GLY A C 1
ATOM 2032 O O . GLY A 1 264 ? -5.458 3.585 17.614 1.00 73.31 264 GLY A O 1
ATOM 2033 N N . ALA A 1 265 ? -5.259 4.418 19.687 1.00 72.75 265 ALA A N 1
ATOM 2034 C CA . ALA A 1 265 ? -3.803 4.520 19.639 1.00 72.75 265 ALA A CA 1
ATOM 2035 C C . ALA A 1 265 ? -3.123 3.154 19.455 1.00 72.75 265 ALA A C 1
ATOM 2037 O O . ALA A 1 265 ? -2.239 3.038 18.615 1.00 72.75 265 ALA A O 1
ATOM 2038 N N . ILE A 1 266 ? -3.550 2.119 20.192 1.00 74.69 266 ILE A N 1
ATOM 2039 C CA . ILE A 1 266 ? -2.923 0.794 20.098 1.00 74.69 266 ILE A CA 1
ATOM 2040 C C . ILE A 1 266 ? -3.238 0.097 18.772 1.00 74.69 266 ILE A C 1
ATOM 2042 O O . ILE A 1 266 ? -2.380 -0.599 18.242 1.00 74.69 266 ILE A O 1
ATOM 2046 N N . LEU A 1 267 ? -4.436 0.304 18.213 1.00 72.00 267 LEU A N 1
ATOM 2047 C CA . LEU A 1 267 ? -4.804 -0.253 16.910 1.00 72.00 267 LEU A CA 1
ATOM 2048 C C . LEU A 1 267 ? -4.002 0.388 15.771 1.00 72.00 267 LEU A C 1
ATOM 2050 O O . LEU A 1 267 ? -3.634 -0.314 14.841 1.00 72.00 267 LEU A O 1
ATOM 2054 N N . ASN A 1 268 ? -3.635 1.669 15.883 1.00 73.12 268 ASN A N 1
ATOM 2055 C CA . ASN A 1 268 ? -2.721 2.314 14.931 1.00 73.12 268 ASN A CA 1
ATOM 2056 C C . ASN A 1 268 ? -1.286 1.752 14.985 1.00 73.12 268 ASN A C 1
ATOM 2058 O O . ASN A 1 268 ? -0.497 2.007 14.080 1.00 73.12 268 ASN A O 1
ATOM 2062 N N . GLU A 1 269 ? -0.922 1.024 16.045 1.00 72.94 269 GLU A N 1
ATOM 2063 C CA . GLU A 1 269 ? 0.375 0.348 16.157 1.00 72.94 269 GLU A CA 1
ATOM 2064 C C . GLU A 1 269 ? 0.351 -1.101 15.633 1.00 72.94 269 GLU A C 1
ATOM 2066 O O . GLU A 1 269 ? 1.415 -1.730 15.550 1.00 72.94 269 GLU A O 1
ATOM 2071 N N . VAL A 1 270 ? -0.831 -1.636 15.293 1.00 73.56 270 VAL A N 1
ATOM 2072 C CA . VAL A 1 270 ? -0.982 -2.963 14.681 1.00 73.56 270 VAL A CA 1
ATOM 2073 C C . VAL A 1 270 ? -0.531 -2.873 13.216 1.00 73.56 270 VAL A C 1
ATOM 2075 O O . VAL A 1 270 ? -0.970 -1.981 12.495 1.00 73.56 270 VAL A O 1
ATOM 2078 N N . PRO A 1 271 ? 0.381 -3.749 12.758 1.00 65.00 271 PRO A N 1
ATOM 2079 C CA . PRO A 1 271 ? 1.062 -3.569 11.476 1.00 65.00 271 PRO A CA 1
ATOM 2080 C C . PRO A 1 271 ? 0.280 -4.069 10.244 1.00 65.00 271 PRO A C 1
ATOM 2082 O O . PRO A 1 271 ? 0.825 -4.013 9.134 1.00 65.00 271 PRO A O 1
ATOM 2085 N N . PHE A 1 272 ? -0.952 -4.562 10.421 1.00 63.88 272 PHE A N 1
ATOM 2086 C CA . PHE A 1 272 ? -1.832 -5.104 9.379 1.00 63.88 272 PHE A CA 1
ATOM 2087 C C . PHE A 1 272 ? -3.309 -4.812 9.666 1.00 63.88 272 PHE A C 1
ATOM 2089 O O . PHE A 1 272 ? -3.693 -4.802 10.859 1.00 63.88 272 PHE A O 1
#

Sequence (272 aa):
MSNKTTETMKEHLLIAEEYIASLKAAESKNDMLAAMKKCEEAVKAQYPVLEEITDDYCTKITEGTDPELTDISKQIGALYGEEITKLYVKMAPYMAEPAFMEALGSIDIVVGNNP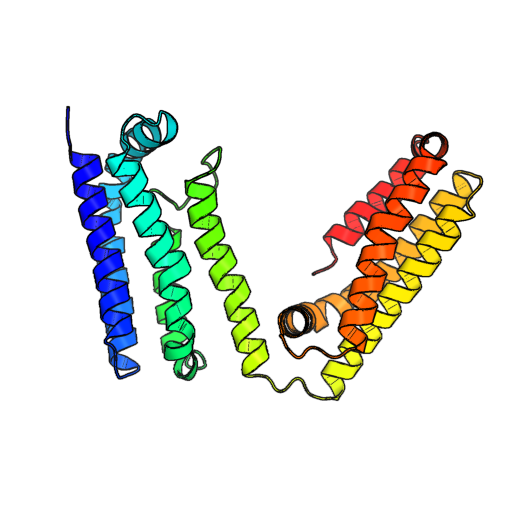LFGVNQFGADVAIEVSKTMAGGMDQMAMKMMSETEMTSDETMNAVISLMANFASFSERYVDRMSAATTSRKIVNATDSFVDAIKKMIPEMKSLADQIKLIMMRPDKPEEITKYSDILKQKLGDDLKAVIKEKEELMNEQKVSKSVGKLGAILNEVPF

pLDDT: mean 75.2, std 17.28, range [31.31, 96.44]

Secondary structure (DSSP, 8-state):
---HHHHHHHHHHHHHHHHHHHHHH--SHHHHHHHHHHHHHHHHHHHHHHHHHHHHHHHHHHTT--HHHHHHHHHHHHIIIIIHHHHHHHHGGGTTSHHHHHHHHHHHHHHHT-TTTS-TT--SSHHHHHHHHHHHHHHHHHHHHHHHH----HHHHHHHHHHHHHHHHHHHHHHHHHHT--SHHHHHHHHHHHHHHHHHHHHHHHHTHHHHHHHHH-TT--HHHHHHHHHHIIIIIIIHHHHHHHTHHHHTSHHHHHHHHHHHHHHTT---

Radius of gyration: 24.44 Å; chains: 1; bounding box: 48×55×62 Å